Protein AF-A0A176RZJ1-F1 (afdb_monomer_lite)

Radius of gyration: 21.82 Å; chains: 1; bounding box: 47×54×46 Å

Secondary structure (DSSP, 8-state):
-EEGGGHHHH-TT-EEEEEEEEEEEEEEEETTEEEEEEEEEEEEEEEEEGGGTEEEEEEEEEEEE-STTEEEEEEEEEETTTEEEEEEEEEEESSSS-EEEEEEEEEESEEEEEETTEEEEEEEEEEEEEETTEEEEEEEEEEEEEEEE--GGG-S--------------S---------TT-EEEEEEEEEEEEEEEEEETTEEEEEEEEEEEEEETTEEEE-

Structure (mmCIF, N/CA/C/O backbone):
data_AF-A0A176RZJ1-F1
#
_entry.id   AF-A0A176RZJ1-F1
#
loop_
_atom_site.group_PDB
_atom_site.id
_atom_site.type_symbol
_atom_site.label_atom_id
_atom_site.label_alt_id
_atom_site.label_comp_id
_atom_site.label_asym_id
_atom_site.label_entity_id
_atom_site.label_seq_id
_atom_site.pdbx_PDB_ins_code
_atom_site.Cartn_x
_atom_site.Cartn_y
_atom_site.Cartn_z
_atom_site.occupancy
_atom_site.B_iso_or_equiv
_atom_site.auth_seq_id
_atom_site.auth_comp_id
_atom_site.auth_asym_id
_atom_site.auth_atom_id
_atom_site.pdbx_PDB_model_num
ATOM 1 N N . PHE A 1 1 ? 24.953 -4.859 1.710 1.00 52.59 1 PHE A N 1
ATOM 2 C CA . PHE A 1 1 ? 23.712 -4.493 2.418 1.00 52.59 1 PHE A CA 1
ATOM 3 C C . PHE A 1 1 ? 23.952 -3.138 3.046 1.00 52.59 1 PHE A C 1
ATOM 5 O O . PHE A 1 1 ? 24.970 -2.992 3.709 1.00 52.59 1 PHE A O 1
ATOM 12 N N . ALA A 1 2 ? 23.090 -2.166 2.770 1.00 66.25 2 ALA A N 1
ATOM 13 C CA . ALA A 1 2 ? 23.123 -0.854 3.405 1.00 66.25 2 ALA A CA 1
ATOM 14 C C . ALA A 1 2 ? 22.010 -0.778 4.460 1.00 66.25 2 ALA A C 1
ATOM 16 O O . ALA A 1 2 ? 20.961 -1.413 4.298 1.00 66.25 2 ALA A O 1
ATOM 17 N N . ASP A 1 3 ? 22.273 -0.043 5.535 1.00 69.19 3 ASP A N 1
ATOM 18 C CA . ASP A 1 3 ? 21.285 0.271 6.566 1.00 69.19 3 ASP A CA 1
ATOM 19 C C . ASP A 1 3 ? 20.316 1.338 6.034 1.00 69.19 3 ASP A C 1
ATOM 21 O O . ASP A 1 3 ? 20.732 2.299 5.380 1.00 69.19 3 ASP A O 1
ATOM 25 N N . LEU A 1 4 ? 19.020 1.153 6.280 1.00 66.56 4 LEU A N 1
ATOM 26 C CA . LEU A 1 4 ? 17.978 2.093 5.874 1.00 66.56 4 LEU A CA 1
ATOM 27 C C . LEU A 1 4 ? 17.917 3.358 6.738 1.00 66.56 4 LEU A C 1
ATOM 29 O O . LEU A 1 4 ? 17.213 4.286 6.352 1.00 66.56 4 LEU A O 1
ATOM 33 N N . GLY A 1 5 ? 18.681 3.446 7.833 1.00 59.88 5 GLY A N 1
ATOM 34 C CA . GLY A 1 5 ? 18.734 4.613 8.724 1.00 59.88 5 GLY A CA 1
ATOM 35 C C . GLY A 1 5 ? 19.093 5.959 8.068 1.00 59.88 5 GLY A C 1
ATOM 36 O O . GLY A 1 5 ? 18.925 6.996 8.700 1.00 59.88 5 GLY A O 1
ATOM 37 N N . ILE A 1 6 ? 19.553 5.973 6.809 1.00 65.62 6 ILE A N 1
ATOM 38 C CA . ILE A 1 6 ? 19.817 7.198 6.032 1.00 65.62 6 ILE A CA 1
ATOM 39 C C . ILE A 1 6 ? 18.585 7.730 5.276 1.00 65.62 6 ILE A C 1
ATOM 41 O O . ILE A 1 6 ? 18.588 8.875 4.846 1.00 65.62 6 ILE A O 1
ATOM 45 N N . LEU A 1 7 ? 17.519 6.943 5.094 1.00 59.44 7 LEU A N 1
ATOM 46 C CA . LEU A 1 7 ? 16.348 7.371 4.313 1.00 59.44 7 LEU A CA 1
ATOM 47 C C . LEU A 1 7 ? 15.647 8.655 4.808 1.00 59.44 7 LEU A C 1
ATOM 49 O O . LEU A 1 7 ? 15.217 9.418 3.940 1.00 59.44 7 LEU A O 1
ATOM 53 N N . PRO A 1 8 ? 15.570 8.959 6.121 1.00 58.53 8 PRO A N 1
ATOM 54 C CA . PRO A 1 8 ? 14.939 10.185 6.614 1.00 58.53 8 PRO A CA 1
ATOM 55 C C . PRO A 1 8 ? 15.588 11.471 6.085 1.00 58.53 8 PRO A C 1
ATOM 57 O O . PRO A 1 8 ? 14.931 12.503 5.991 1.00 58.53 8 PRO A O 1
ATOM 60 N N . THR A 1 9 ? 16.868 11.432 5.688 1.00 59.97 9 THR A N 1
ATOM 61 C CA . THR A 1 9 ? 17.549 12.604 5.109 1.00 59.97 9 THR A CA 1
ATOM 62 C C . THR A 1 9 ? 17.242 12.811 3.625 1.00 59.97 9 THR A C 1
ATOM 64 O O . THR A 1 9 ? 17.443 13.910 3.114 1.00 59.97 9 THR A O 1
ATOM 67 N N . LEU A 1 10 ? 16.747 11.781 2.927 1.00 59.47 10 LEU A N 1
ATOM 68 C CA . LEU A 1 10 ? 16.416 11.821 1.495 1.00 59.47 10 LEU A CA 1
ATOM 69 C C . LEU A 1 10 ? 14.910 11.948 1.241 1.00 59.47 10 LEU A C 1
ATOM 71 O O . LEU A 1 10 ? 14.503 12.513 0.228 1.00 59.47 10 LEU A O 1
ATOM 75 N N . VAL A 1 11 ? 14.087 11.429 2.154 1.00 59.53 11 VAL A N 1
ATOM 76 C CA . VAL A 1 11 ? 12.626 11.512 2.113 1.00 59.53 11 VAL A CA 1
ATOM 77 C C . VAL A 1 11 ? 12.157 12.000 3.487 1.00 59.53 11 VAL A C 1
ATOM 79 O O . VAL A 1 11 ? 11.979 11.178 4.384 1.00 59.53 11 VAL A O 1
ATOM 82 N N . PRO A 1 12 ? 11.942 13.319 3.669 1.00 58.66 12 PRO A N 1
ATOM 83 C CA . PRO A 1 12 ? 11.639 13.912 4.978 1.00 58.66 12 PRO A CA 1
ATOM 84 C C . PRO A 1 12 ? 10.360 13.379 5.640 1.00 58.66 12 PRO A C 1
ATOM 86 O O . PRO A 1 12 ? 10.161 13.566 6.830 1.00 58.66 12 PRO A O 1
ATOM 89 N N . GLN A 1 13 ? 9.490 12.730 4.862 1.00 58.00 13 GLN A N 1
ATOM 90 C CA . GLN A 1 13 ? 8.226 12.134 5.310 1.00 58.00 13 GLN A CA 1
ATOM 91 C C . GLN A 1 13 ? 8.412 10.788 6.042 1.00 58.00 13 GLN A C 1
ATOM 93 O O . GLN A 1 13 ? 7.435 10.211 6.511 1.00 58.00 13 GLN A O 1
ATOM 98 N N . LEU A 1 14 ? 9.637 10.245 6.092 1.00 58.53 14 LEU A N 1
ATOM 99 C CA . LEU A 1 14 ? 9.960 8.974 6.744 1.00 58.53 14 LEU A CA 1
ATOM 100 C C . LEU A 1 14 ? 10.749 9.223 8.031 1.00 58.53 14 LEU A C 1
ATOM 102 O O . LEU A 1 14 ? 11.834 9.799 7.980 1.00 58.53 14 LEU A O 1
ATOM 106 N N . GLU A 1 15 ? 10.274 8.701 9.162 1.00 63.88 15 GLU A N 1
ATOM 107 C CA . GLU A 1 15 ? 11.009 8.725 10.431 1.00 63.88 15 GLU A CA 1
ATOM 108 C C . GLU A 1 15 ? 11.296 7.306 10.954 1.00 63.88 15 GLU A C 1
ATOM 110 O O . GLU A 1 15 ? 10.662 6.324 10.561 1.00 63.88 15 GLU A O 1
ATOM 115 N N . LYS A 1 16 ? 12.314 7.194 11.822 1.00 67.19 16 LYS A N 1
ATOM 116 C CA . LYS A 1 16 ? 12.739 5.959 12.517 1.00 67.19 16 LYS A CA 1
ATOM 117 C C . LYS A 1 16 ? 12.825 4.709 11.629 1.00 67.19 16 LYS A C 1
ATOM 119 O O . LYS A 1 16 ? 12.414 3.613 12.006 1.00 67.19 16 LYS A O 1
ATOM 124 N N . THR A 1 17 ? 13.407 4.859 10.447 1.00 72.88 17 THR A N 1
ATOM 125 C CA . THR A 1 17 ? 13.592 3.756 9.502 1.00 72.88 17 THR A CA 1
ATOM 126 C C . THR A 1 17 ? 14.636 2.757 10.003 1.00 72.88 17 THR A C 1
ATOM 128 O O . THR A 1 17 ? 15.778 3.130 10.273 1.00 72.88 17 THR A O 1
ATOM 131 N N . GLN A 1 18 ? 14.272 1.480 10.062 1.00 75.75 18 GLN A N 1
ATOM 132 C CA . GLN A 1 18 ? 15.155 0.359 10.390 1.00 75.75 18 GLN A CA 1
ATOM 133 C C . GLN A 1 18 ? 15.086 -0.710 9.295 1.00 75.75 18 GLN A C 1
ATOM 135 O O . GLN A 1 18 ? 14.085 -0.828 8.588 1.00 75.75 18 GLN A O 1
ATOM 140 N N . GLY A 1 19 ? 16.133 -1.528 9.178 1.00 77.06 19 GLY A N 1
ATOM 141 C CA . GLY A 1 19 ? 16.172 -2.702 8.304 1.00 77.06 19 GLY A CA 1
ATOM 142 C C . GLY A 1 19 ? 17.271 -2.645 7.250 1.00 77.06 19 GLY A C 1
ATOM 143 O O . GLY A 1 19 ? 18.108 -1.745 7.233 1.00 77.06 19 GLY A O 1
ATOM 144 N N . TRP A 1 20 ? 17.273 -3.637 6.358 1.00 76.88 20 TRP A N 1
ATOM 145 C CA . TRP A 1 20 ? 18.358 -3.815 5.394 1.00 76.88 20 TRP A CA 1
ATOM 146 C C . TRP A 1 20 ? 17.861 -3.740 3.962 1.00 76.88 20 TRP A C 1
ATOM 148 O O . TRP A 1 20 ? 16.926 -4.449 3.572 1.00 76.88 20 TRP A O 1
ATOM 158 N N . VAL A 1 21 ? 18.575 -2.967 3.149 1.00 85.75 21 VAL A N 1
ATOM 159 C CA . VAL A 1 21 ? 18.430 -2.977 1.696 1.00 85.75 21 VAL A CA 1
ATOM 160 C C . VAL A 1 21 ? 19.674 -3.567 1.042 1.00 85.75 21 VAL A C 1
ATOM 162 O O . VAL A 1 21 ? 20.819 -3.315 1.428 1.00 85.75 21 VAL A O 1
ATOM 165 N N . ASN A 1 22 ? 19.452 -4.402 0.039 1.00 83.81 22 ASN A N 1
ATOM 166 C CA . ASN A 1 22 ? 20.476 -4.842 -0.889 1.00 83.81 22 ASN A CA 1
ATOM 167 C C . ASN A 1 22 ? 20.029 -4.482 -2.297 1.00 83.81 22 ASN A C 1
ATOM 169 O O . ASN A 1 22 ? 18.920 -4.832 -2.698 1.00 83.81 22 ASN A O 1
ATOM 173 N N . MET A 1 23 ? 20.889 -3.782 -3.018 1.00 85.06 23 MET A N 1
ATOM 174 C CA . MET A 1 23 ? 20.656 -3.351 -4.380 1.00 85.06 23 MET A CA 1
ATOM 175 C C . MET A 1 23 ? 21.862 -3.777 -5.202 1.00 85.06 23 MET A C 1
ATOM 177 O O . MET A 1 23 ? 22.969 -3.304 -4.971 1.00 85.06 23 MET A O 1
ATOM 181 N N . ASP A 1 24 ? 21.623 -4.675 -6.145 1.00 86.19 24 ASP A N 1
ATOM 182 C CA . ASP A 1 24 ? 22.570 -5.026 -7.192 1.00 86.19 24 ASP A CA 1
ATOM 183 C C . ASP A 1 24 ? 21.882 -4.708 -8.515 1.00 86.19 24 ASP A C 1
ATOM 185 O O . ASP A 1 24 ? 21.039 -5.474 -8.980 1.00 86.19 24 ASP A O 1
ATOM 189 N N . VAL A 1 25 ? 22.120 -3.504 -9.033 1.00 82.81 25 VAL A N 1
ATOM 190 C CA . VAL A 1 25 ? 21.450 -2.978 -10.224 1.00 82.81 25 VAL A CA 1
ATOM 191 C C . VAL A 1 25 ? 22.503 -2.479 -11.195 1.00 82.81 25 VAL A C 1
ATOM 193 O O . VAL A 1 25 ? 23.384 -1.699 -10.843 1.00 82.81 25 VAL A O 1
ATOM 196 N N . LYS A 1 26 ? 22.371 -2.915 -12.442 1.00 83.44 26 LYS A N 1
ATOM 197 C CA . LYS A 1 26 ? 23.166 -2.494 -13.579 1.00 83.44 26 LYS A CA 1
ATOM 198 C C . LYS A 1 26 ? 22.256 -1.818 -14.594 1.00 83.44 26 LYS A C 1
ATOM 200 O O . LYS A 1 26 ? 21.271 -2.402 -15.047 1.00 83.44 26 LYS A O 1
ATOM 205 N N . LEU A 1 27 ? 22.601 -0.585 -14.941 1.00 79.38 27 LEU A N 1
ATOM 206 C CA . LEU A 1 27 ? 21.962 0.156 -16.017 1.00 79.38 27 LEU A CA 1
ATOM 207 C C . LEU A 1 27 ? 22.837 0.037 -17.267 1.00 79.38 27 LEU A C 1
ATOM 209 O O . LEU A 1 27 ? 24.003 0.422 -17.246 1.00 79.38 27 LEU A O 1
ATOM 213 N N . ASP A 1 28 ? 22.276 -0.516 -18.333 1.00 81.56 28 ASP A N 1
ATOM 214 C CA . ASP A 1 28 ? 22.908 -0.657 -19.644 1.00 81.56 28 ASP A CA 1
ATOM 215 C C . ASP A 1 28 ? 22.023 -0.007 -20.726 1.00 81.56 28 ASP A C 1
ATOM 217 O O . ASP A 1 28 ? 20.933 0.483 -20.440 1.00 81.56 28 ASP A O 1
ATOM 221 N N . GLY A 1 29 ? 22.456 -0.024 -21.988 1.00 76.62 29 GLY A N 1
ATOM 222 C CA . GLY A 1 29 ? 21.670 0.491 -23.116 1.00 76.62 29 GLY A CA 1
ATOM 223 C C . GLY A 1 29 ? 21.952 1.960 -23.436 1.00 76.62 29 GLY A C 1
ATOM 224 O O . GLY A 1 29 ? 23.041 2.464 -23.171 1.00 76.62 29 GLY A O 1
ATOM 225 N N . THR A 1 30 ? 20.992 2.632 -24.069 1.00 80.38 30 THR A N 1
ATOM 226 C CA . THR A 1 30 ? 21.102 4.049 -24.461 1.00 80.38 30 THR A CA 1
ATOM 227 C C . THR A 1 30 ? 20.097 4.892 -23.683 1.00 80.38 30 THR A C 1
ATOM 229 O O . THR A 1 30 ? 19.147 4.360 -23.118 1.00 80.38 30 THR A O 1
ATOM 232 N N . LEU A 1 31 ? 20.248 6.221 -23.693 1.00 72.94 31 LEU A N 1
ATOM 233 C CA . LEU A 1 31 ? 19.255 7.120 -23.085 1.00 72.94 31 LEU A CA 1
ATOM 234 C C . LEU A 1 31 ? 17.853 6.969 -23.703 1.00 72.94 31 LEU A C 1
ATOM 236 O O . LEU A 1 31 ? 16.858 7.211 -23.028 1.00 72.94 31 LEU A O 1
ATOM 240 N N . ALA A 1 32 ? 17.772 6.547 -24.969 1.00 72.88 32 ALA A N 1
ATOM 241 C CA . ALA A 1 32 ? 16.506 6.290 -25.652 1.00 72.88 32 ALA A CA 1
ATOM 242 C C . ALA A 1 32 ? 15.880 4.934 -25.268 1.00 72.88 32 ALA A C 1
ATOM 244 O O . ALA A 1 32 ? 14.658 4.796 -25.285 1.00 72.88 32 ALA A O 1
ATOM 245 N N . ALA A 1 33 ? 16.704 3.945 -24.907 1.00 71.19 33 ALA A N 1
ATOM 246 C CA . ALA A 1 33 ? 16.282 2.590 -24.554 1.00 71.19 33 ALA A CA 1
ATOM 247 C C . ALA A 1 33 ? 17.146 2.042 -23.398 1.00 71.19 33 ALA A C 1
ATOM 249 O O . ALA A 1 33 ? 18.070 1.247 -23.631 1.00 71.19 33 ALA A O 1
ATOM 250 N N . PRO A 1 34 ? 16.900 2.502 -22.156 1.00 72.19 34 PRO A N 1
ATOM 251 C CA . PRO A 1 34 ? 17.650 2.048 -20.995 1.00 72.19 34 PRO A CA 1
ATOM 252 C C . PRO A 1 34 ? 17.274 0.606 -20.645 1.00 72.19 34 PRO A C 1
ATOM 254 O O . PRO A 1 34 ? 16.100 0.250 -20.578 1.00 72.19 34 PRO A O 1
ATOM 257 N N . LYS A 1 35 ? 18.280 -0.219 -20.365 1.00 79.38 35 LYS A N 1
ATOM 258 C CA . LYS A 1 35 ? 18.132 -1.605 -19.916 1.00 79.38 35 LYS A CA 1
ATOM 259 C C . LYS A 1 35 ? 18.494 -1.699 -18.447 1.00 79.38 35 LYS A C 1
ATOM 261 O O . LYS A 1 35 ? 19.667 -1.632 -18.082 1.00 79.38 35 LYS A O 1
ATOM 266 N N . VAL A 1 36 ? 17.484 -1.868 -17.603 1.00 79.81 36 VAL A N 1
ATOM 267 C CA . VAL A 1 36 ? 17.664 -2.047 -16.159 1.00 79.81 36 VAL A CA 1
ATOM 268 C C . VAL A 1 36 ? 17.756 -3.537 -15.861 1.00 79.81 36 VAL A C 1
ATOM 270 O O . VAL A 1 36 ? 16.788 -4.271 -16.041 1.00 79.81 36 VAL A O 1
ATOM 273 N N . ARG A 1 37 ? 18.912 -3.996 -15.381 1.00 85.50 37 ARG A N 1
ATOM 274 C CA . ARG A 1 37 ? 19.116 -5.377 -14.931 1.00 85.50 37 ARG A CA 1
ATOM 275 C C . ARG A 1 37 ? 19.473 -5.392 -13.464 1.00 85.50 37 ARG A C 1
ATOM 277 O O . ARG A 1 37 ? 20.240 -4.555 -13.011 1.00 85.50 37 ARG A O 1
ATOM 284 N N . GLY A 1 38 ? 18.955 -6.366 -12.729 1.00 87.75 38 GLY A N 1
ATOM 285 C CA . GLY A 1 38 ? 19.366 -6.564 -11.349 1.00 87.75 38 GLY A CA 1
ATOM 286 C C . GLY A 1 38 ? 18.232 -6.856 -10.390 1.00 87.75 38 GLY A C 1
ATOM 287 O O . GLY A 1 38 ? 17.146 -7.304 -10.771 1.00 87.75 38 GLY A O 1
ATOM 288 N N . LEU A 1 39 ? 18.537 -6.653 -9.116 1.00 91.06 39 LEU A N 1
ATOM 289 C CA . LEU A 1 39 ? 17.779 -7.145 -7.990 1.00 91.06 39 LEU A CA 1
ATOM 290 C C . LEU A 1 39 ? 17.910 -6.201 -6.799 1.00 91.06 39 LEU A C 1
ATOM 292 O O . LEU A 1 39 ? 18.984 -6.003 -6.235 1.00 91.06 39 LEU A O 1
ATOM 296 N N . ILE A 1 40 ? 16.767 -5.684 -6.378 1.00 91.94 40 ILE A N 1
ATOM 297 C CA . ILE A 1 40 ? 16.601 -4.909 -5.159 1.00 91.94 40 ILE A CA 1
ATOM 298 C C . ILE A 1 40 ? 15.857 -5.794 -4.170 1.00 91.94 40 ILE A C 1
ATOM 300 O O . ILE A 1 40 ? 14.811 -6.359 -4.497 1.00 91.94 40 ILE A O 1
ATOM 304 N N . ARG A 1 41 ? 16.380 -5.925 -2.954 1.00 94.75 41 ARG A N 1
ATOM 305 C CA . ARG A 1 41 ? 15.728 -6.617 -1.844 1.00 94.75 41 ARG A CA 1
ATOM 306 C C . ARG A 1 41 ? 15.745 -5.740 -0.607 1.00 94.75 41 ARG A C 1
ATOM 308 O O . ARG A 1 41 ? 16.814 -5.366 -0.137 1.00 94.75 41 ARG A O 1
ATOM 315 N N . VAL A 1 42 ? 14.569 -5.504 -0.050 1.00 93.44 42 VAL A N 1
ATOM 316 C CA . VAL A 1 42 ? 14.388 -4.946 1.289 1.00 93.44 42 VAL A CA 1
ATOM 317 C C . VAL A 1 42 ? 13.958 -6.082 2.201 1.00 93.44 42 VAL A C 1
ATOM 319 O O . VAL A 1 42 ? 13.056 -6.846 1.844 1.00 93.44 42 VAL A O 1
ATOM 322 N N . ARG A 1 43 ? 14.623 -6.230 3.345 1.00 92.62 43 ARG A N 1
ATOM 323 C CA . ARG A 1 43 ? 14.340 -7.291 4.313 1.00 92.62 43 ARG A CA 1
ATOM 324 C C . ARG A 1 43 ? 14.065 -6.709 5.683 1.00 92.62 43 ARG A C 1
ATOM 326 O O . ARG A 1 43 ? 14.894 -5.966 6.204 1.00 92.62 43 ARG A O 1
ATOM 333 N N . ASN A 1 44 ? 12.945 -7.148 6.253 1.00 91.31 44 ASN A N 1
ATOM 334 C CA . ASN A 1 44 ? 12.520 -6.844 7.614 1.00 91.31 44 ASN A CA 1
ATOM 335 C C . ASN A 1 44 ? 12.663 -5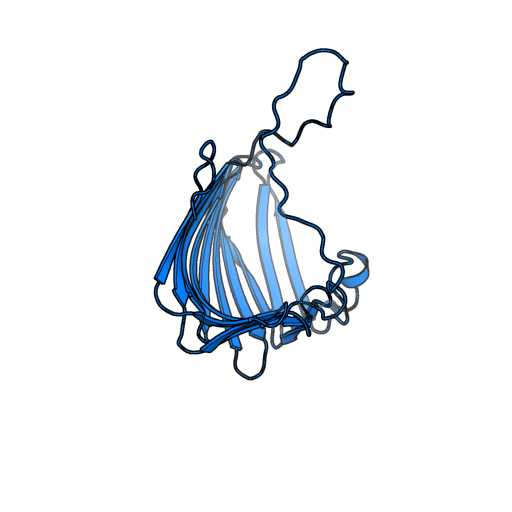.358 7.974 1.00 91.31 44 ASN A C 1
ATOM 337 O O . ASN A 1 44 ? 13.190 -5.024 9.032 1.00 91.31 44 ASN A O 1
ATOM 341 N N . ALA A 1 45 ? 12.249 -4.482 7.059 1.00 91.00 45 ALA A N 1
ATOM 342 C CA . ALA A 1 45 ? 12.275 -3.056 7.311 1.00 91.00 45 ALA A CA 1
ATOM 343 C C . ALA A 1 45 ? 11.094 -2.633 8.189 1.00 91.00 45 ALA A C 1
ATOM 345 O O . ALA A 1 45 ? 10.017 -3.238 8.144 1.00 91.00 45 ALA A O 1
ATOM 346 N N . ALA A 1 46 ? 11.318 -1.596 8.982 1.00 90.62 46 ALA A N 1
ATOM 347 C CA . ALA A 1 46 ? 10.300 -0.908 9.754 1.00 90.62 46 ALA A CA 1
ATOM 348 C C . ALA A 1 46 ? 10.453 0.597 9.531 1.00 90.62 46 ALA A C 1
ATOM 350 O O . ALA A 1 46 ? 11.572 1.080 9.360 1.00 90.62 46 ALA A O 1
ATOM 351 N N . LEU A 1 47 ? 9.342 1.320 9.470 1.00 89.25 47 LEU A N 1
ATOM 352 C CA . LEU A 1 47 ? 9.335 2.773 9.312 1.00 89.25 47 LEU A CA 1
ATOM 353 C C . LEU A 1 47 ? 8.083 3.353 9.962 1.00 89.25 47 LEU A C 1
ATOM 355 O O . LEU A 1 47 ? 7.035 2.704 9.977 1.00 89.25 47 LEU A O 1
ATOM 359 N N . GLU A 1 48 ? 8.196 4.574 10.461 1.00 87.38 48 GLU A N 1
ATOM 360 C CA . GLU A 1 48 ? 7.069 5.340 10.979 1.00 87.38 48 GLU A CA 1
ATOM 361 C C . GLU A 1 48 ? 6.641 6.390 9.944 1.00 87.38 48 GLU A C 1
ATOM 363 O O . GLU A 1 48 ? 7.477 6.979 9.251 1.00 87.38 48 GLU A O 1
ATOM 368 N N . LEU A 1 49 ? 5.329 6.606 9.839 1.00 88.38 49 LEU A N 1
ATOM 369 C CA . LEU A 1 49 ? 4.706 7.672 9.054 1.00 88.38 49 LEU A CA 1
ATOM 370 C C . LEU A 1 49 ? 3.933 8.577 10.027 1.00 88.38 49 LEU A C 1
ATOM 372 O O . LEU A 1 49 ? 2.736 8.346 10.241 1.00 88.38 49 LEU A O 1
ATOM 376 N N . PRO A 1 50 ? 4.597 9.573 10.646 1.00 86.06 50 PRO A N 1
ATOM 377 C CA . PRO A 1 50 ? 3.997 10.406 11.688 1.00 86.06 50 PRO A CA 1
ATOM 378 C C . PRO A 1 50 ? 2.725 11.124 11.232 1.00 86.06 50 PRO A C 1
ATOM 380 O O . PRO A 1 50 ? 1.752 11.157 11.979 1.00 86.06 50 PRO A O 1
ATOM 383 N N . ASP A 1 51 ? 2.696 11.591 9.978 1.00 86.38 51 ASP A N 1
ATOM 384 C CA . ASP A 1 51 ? 1.546 12.279 9.368 1.00 86.38 51 ASP A CA 1
ATOM 385 C C . ASP A 1 51 ? 0.260 11.436 9.349 1.00 86.38 51 ASP A C 1
ATOM 387 O O . ASP A 1 51 ? -0.833 11.979 9.235 1.00 86.38 51 ASP A O 1
ATOM 391 N N . PHE A 1 52 ? 0.383 10.111 9.460 1.00 90.12 52 PHE A N 1
ATOM 392 C CA . PHE A 1 52 ? -0.744 9.178 9.516 1.00 90.12 52 PHE A CA 1
ATOM 393 C C . PHE A 1 52 ? -0.812 8.416 10.848 1.00 90.12 52 PHE A C 1
ATOM 395 O O . PHE A 1 52 ? -1.668 7.546 11.010 1.00 90.12 52 PHE A O 1
ATOM 402 N N . GLY A 1 53 ? 0.102 8.693 11.785 1.00 91.25 53 GLY A N 1
ATOM 403 C CA . GLY A 1 53 ? 0.256 7.947 13.036 1.00 91.25 53 GLY A CA 1
ATOM 404 C C . GLY A 1 53 ? 0.584 6.461 12.844 1.00 91.25 53 GLY A C 1
ATOM 405 O O . GLY A 1 53 ? 0.296 5.649 13.718 1.00 91.25 53 GLY A O 1
ATOM 406 N N . LEU A 1 54 ? 1.149 6.076 11.695 1.00 93.62 54 LEU A N 1
ATOM 407 C CA . LEU A 1 54 ? 1.359 4.669 11.357 1.00 93.62 54 LEU A CA 1
ATOM 408 C C . LEU A 1 54 ? 2.758 4.186 11.709 1.00 93.62 54 LEU A C 1
ATOM 410 O O . LEU A 1 54 ? 3.758 4.854 11.451 1.00 93.62 54 LEU A O 1
ATOM 414 N N . GLU A 1 55 ? 2.819 2.934 12.146 1.00 93.88 55 GLU A N 1
ATOM 415 C CA . GLU A 1 55 ? 4.041 2.144 12.177 1.00 93.88 55 GLU A CA 1
ATOM 416 C C . GLU A 1 55 ? 3.906 0.999 11.164 1.00 93.88 55 GLU A C 1
ATOM 418 O O . GLU A 1 55 ? 2.990 0.170 11.244 1.00 93.88 55 GLU A O 1
ATOM 423 N N . LEU A 1 56 ? 4.811 0.950 10.187 1.00 94.75 56 LEU A N 1
ATOM 424 C CA . LEU A 1 56 ? 4.902 -0.156 9.242 1.00 94.75 56 LEU A CA 1
ATOM 425 C C . LEU A 1 56 ? 5.991 -1.121 9.699 1.00 94.75 56 LEU A C 1
ATOM 427 O O . LEU A 1 56 ? 7.133 -0.727 9.934 1.00 94.75 56 LEU A O 1
ATOM 431 N N . LYS A 1 57 ? 5.646 -2.405 9.778 1.00 95.44 57 LYS A N 1
ATOM 432 C CA . LYS A 1 57 ? 6.506 -3.475 10.295 1.00 95.44 57 LYS A CA 1
ATOM 433 C C . LYS A 1 57 ? 6.712 -4.566 9.262 1.00 95.44 57 LYS A C 1
ATOM 435 O O . LYS A 1 57 ? 5.899 -4.766 8.357 1.00 95.44 57 LYS A O 1
ATOM 440 N N . LYS A 1 58 ? 7.804 -5.316 9.439 1.00 94.88 58 LYS A N 1
ATOM 441 C CA . LYS A 1 58 ? 8.152 -6.499 8.634 1.00 94.88 58 LYS A CA 1
ATOM 442 C C . LYS A 1 58 ? 8.027 -6.242 7.128 1.00 94.88 58 LYS A C 1
ATOM 444 O O . LYS A 1 58 ? 7.607 -7.119 6.367 1.00 94.88 58 LYS A O 1
ATOM 449 N N . LEU A 1 59 ? 8.408 -5.044 6.690 1.00 95.88 59 LEU A N 1
ATOM 450 C CA . LEU A 1 59 ? 8.377 -4.669 5.290 1.00 95.88 59 LEU A CA 1
ATOM 451 C C . LEU A 1 59 ? 9.441 -5.481 4.554 1.00 95.88 59 LEU A C 1
ATOM 453 O O . LEU A 1 59 ? 10.643 -5.389 4.814 1.00 95.88 59 LEU A O 1
ATOM 457 N N . ASN A 1 60 ? 8.977 -6.307 3.626 1.00 96.44 60 ASN A N 1
ATOM 458 C CA . ASN A 1 60 ? 9.813 -7.098 2.743 1.00 96.44 60 ASN A CA 1
ATOM 459 C C . ASN A 1 60 ? 9.448 -6.757 1.305 1.00 96.44 60 ASN A C 1
ATOM 461 O O . ASN A 1 60 ? 8.312 -6.976 0.885 1.00 96.44 60 ASN A O 1
ATOM 465 N N . ALA A 1 61 ? 10.418 -6.258 0.546 1.00 96.81 61 ALA A N 1
ATOM 466 C CA . ALA A 1 61 ? 10.234 -5.906 -0.853 1.00 96.81 61 ALA A CA 1
ATOM 467 C C . ALA A 1 61 ? 11.268 -6.611 -1.726 1.00 96.81 61 ALA A C 1
ATOM 469 O O . ALA A 1 61 ? 12.411 -6.837 -1.329 1.00 96.81 61 ALA A O 1
ATOM 470 N N . THR A 1 62 ? 10.879 -6.980 -2.937 1.00 96.62 62 THR A N 1
ATOM 471 C CA . THR A 1 62 ? 11.790 -7.466 -3.967 1.00 96.62 62 THR A CA 1
ATOM 472 C C . THR A 1 62 ? 11.384 -6.875 -5.302 1.00 96.62 62 THR A C 1
ATOM 474 O O . THR A 1 62 ? 10.248 -7.050 -5.736 1.00 96.62 62 THR A O 1
ATOM 477 N N . VAL A 1 63 ? 12.325 -6.211 -5.964 1.00 94.69 63 VAL A N 1
ATOM 478 C CA . VAL A 1 63 ? 12.206 -5.781 -7.357 1.00 94.69 63 VAL A CA 1
ATOM 479 C C . VAL A 1 63 ? 13.292 -6.491 -8.132 1.00 94.69 63 VAL A C 1
ATOM 481 O O . VAL A 1 63 ? 14.443 -6.505 -7.703 1.00 94.69 63 VAL A O 1
ATOM 484 N N . ARG A 1 64 ? 12.942 -7.121 -9.246 1.00 94.00 64 ARG A N 1
ATOM 485 C CA . ARG A 1 64 ? 13.919 -7.829 -10.067 1.00 94.00 64 ARG A CA 1
ATOM 486 C C . ARG A 1 64 ? 13.585 -7.728 -11.536 1.00 94.00 64 ARG A C 1
ATOM 488 O O . ARG A 1 64 ? 12.409 -7.761 -11.895 1.00 94.00 64 ARG A O 1
ATOM 495 N N . ASP A 1 65 ? 14.624 -7.692 -12.350 1.00 91.12 65 ASP A N 1
ATOM 496 C CA . ASP A 1 65 ? 14.500 -7.974 -13.772 1.00 91.12 65 ASP A CA 1
ATOM 497 C C . ASP A 1 65 ? 13.902 -9.375 -13.995 1.00 91.12 65 ASP A C 1
ATOM 499 O O . ASP A 1 65 ? 14.134 -10.327 -13.229 1.00 91.12 65 ASP A O 1
ATOM 503 N N . PHE A 1 66 ? 13.063 -9.478 -15.020 1.00 88.31 66 PHE A N 1
ATOM 504 C CA . PHE A 1 66 ? 12.505 -10.741 -15.483 1.00 88.31 66 PHE A CA 1
ATOM 505 C C . PHE A 1 66 ? 12.567 -10.895 -17.011 1.00 88.31 66 PHE A C 1
ATOM 507 O O . PHE A 1 66 ? 11.874 -11.753 -17.558 1.00 88.31 66 PHE A O 1
ATOM 514 N N . GLY A 1 67 ? 13.430 -10.121 -17.680 1.00 84.69 67 GLY A N 1
ATOM 515 C CA . GLY A 1 67 ? 13.635 -10.150 -19.126 1.00 84.69 67 GLY A CA 1
ATOM 516 C C . GLY A 1 67 ? 12.629 -9.297 -19.899 1.00 84.69 67 GLY A C 1
ATOM 517 O O . GLY A 1 67 ? 11.644 -8.825 -19.337 1.00 84.69 67 GLY A O 1
ATOM 518 N N . ASP A 1 68 ? 12.889 -9.111 -21.198 1.00 84.25 68 ASP A N 1
ATOM 519 C CA . ASP A 1 68 ? 12.028 -8.339 -22.117 1.00 84.25 68 ASP A CA 1
ATOM 520 C C . ASP A 1 68 ? 11.706 -6.927 -21.589 1.00 84.25 68 ASP A C 1
ATOM 522 O O . ASP A 1 68 ? 10.544 -6.517 -21.505 1.00 84.25 68 ASP A O 1
ATOM 526 N N . ASP A 1 69 ? 12.754 -6.237 -21.120 1.00 86.56 69 ASP A N 1
ATOM 527 C CA . ASP A 1 69 ? 12.704 -4.895 -20.527 1.00 86.56 69 ASP A CA 1
ATOM 528 C C . ASP A 1 69 ? 11.606 -4.752 -19.454 1.00 86.56 69 ASP A C 1
ATOM 530 O O . ASP A 1 69 ? 10.936 -3.725 -19.320 1.00 86.56 69 ASP A O 1
ATOM 534 N N . SER A 1 70 ? 11.402 -5.828 -18.682 1.00 90.56 70 SER A N 1
ATOM 535 C CA . SER A 1 70 ? 10.346 -5.928 -17.683 1.00 90.56 70 SER A CA 1
ATOM 536 C C . SER A 1 70 ? 10.887 -6.196 -16.280 1.00 90.56 70 SER A C 1
ATOM 538 O O . SER A 1 70 ? 11.719 -7.074 -16.049 1.00 90.56 70 SER A O 1
ATOM 540 N N . LEU A 1 71 ? 10.332 -5.486 -15.300 1.00 92.94 71 LEU A N 1
ATOM 541 C CA . LEU A 1 71 ? 10.608 -5.680 -13.880 1.00 92.94 71 LEU A CA 1
ATOM 542 C C . LEU A 1 71 ? 9.409 -6.327 -13.191 1.00 92.94 71 LEU A C 1
ATOM 544 O O . LEU A 1 71 ? 8.253 -6.016 -13.478 1.00 92.94 71 LEU A O 1
ATOM 548 N N . LYS A 1 72 ? 9.673 -7.196 -12.217 1.00 95.81 72 LYS A N 1
ATOM 549 C CA . LYS A 1 72 ? 8.665 -7.731 -11.299 1.00 95.81 72 LYS A CA 1
ATOM 550 C C . LYS A 1 72 ? 8.904 -7.181 -9.901 1.00 95.81 72 LYS A C 1
ATOM 552 O O . LYS A 1 72 ? 10.018 -7.264 -9.390 1.00 95.81 72 LYS A O 1
ATOM 557 N N . MET A 1 73 ? 7.841 -6.691 -9.273 1.00 96.44 73 MET A N 1
ATOM 558 C CA . MET A 1 73 ? 7.843 -6.165 -7.911 1.00 96.44 73 MET A CA 1
ATOM 559 C C . MET A 1 73 ? 6.961 -7.023 -7.008 1.00 96.44 73 MET A C 1
ATOM 561 O O . MET A 1 73 ? 5.872 -7.444 -7.401 1.00 96.44 73 MET A O 1
ATOM 565 N N . GLN A 1 74 ? 7.423 -7.280 -5.791 1.00 98.19 74 GLN A N 1
ATOM 566 C CA . GLN A 1 74 ? 6.642 -7.901 -4.728 1.00 98.19 74 GLN A CA 1
ATOM 567 C C . GLN A 1 74 ? 6.936 -7.178 -3.422 1.00 98.19 74 GLN A C 1
ATOM 569 O O . GLN A 1 74 ? 8.102 -6.997 -3.083 1.00 98.19 74 GLN A O 1
ATOM 574 N N . VAL A 1 75 ? 5.898 -6.788 -2.693 1.00 98.00 75 VAL A N 1
ATOM 575 C CA . VAL A 1 75 ? 6.006 -6.136 -1.388 1.00 98.00 75 VAL A CA 1
ATOM 576 C C . VAL A 1 75 ? 5.026 -6.799 -0.435 1.00 98.00 75 VAL A C 1
ATOM 578 O O . VAL A 1 75 ? 3.900 -7.111 -0.821 1.00 98.00 75 VAL A O 1
ATOM 581 N N . ASN A 1 76 ? 5.458 -7.021 0.799 1.00 98.06 76 ASN A N 1
ATOM 582 C CA . ASN A 1 76 ? 4.601 -7.392 1.915 1.00 98.06 76 ASN A CA 1
ATOM 583 C C . ASN A 1 76 ? 4.948 -6.474 3.082 1.00 98.06 76 ASN A C 1
ATOM 585 O O . ASN A 1 76 ? 6.129 -6.229 3.328 1.00 98.06 76 ASN A O 1
ATOM 589 N N . VAL A 1 77 ? 3.935 -5.980 3.778 1.00 97.88 77 VAL A N 1
ATOM 590 C CA . VAL A 1 77 ? 4.098 -5.082 4.920 1.00 97.88 77 VAL A CA 1
ATOM 591 C C . VAL A 1 77 ? 2.972 -5.317 5.917 1.00 97.88 77 VAL A C 1
ATOM 593 O O . VAL A 1 77 ? 1.862 -5.696 5.532 1.00 97.88 77 VAL A O 1
ATOM 596 N N . GLU A 1 78 ? 3.275 -5.128 7.195 1.00 97.88 78 GLU A N 1
ATOM 597 C CA . GLU A 1 78 ? 2.322 -5.211 8.296 1.00 97.88 78 GLU A CA 1
ATOM 598 C C . GLU A 1 78 ? 2.089 -3.819 8.893 1.00 97.88 78 GLU A C 1
ATOM 600 O O . GLU A 1 78 ? 3.006 -2.999 8.924 1.00 97.88 78 GLU A O 1
ATOM 605 N N . SER A 1 79 ? 0.868 -3.552 9.353 1.00 97.00 79 SER A N 1
ATOM 606 C CA . SER A 1 79 ? 0.520 -2.338 10.104 1.00 97.00 79 SER A CA 1
ATOM 607 C C . SER A 1 79 ? -0.623 -2.629 11.078 1.00 97.00 79 SER A C 1
ATOM 609 O O . SER A 1 79 ? -1.405 -3.559 10.851 1.00 97.00 79 SER A O 1
ATOM 611 N N . GLY A 1 80 ? -0.701 -1.879 12.177 1.00 93.88 80 GLY A N 1
ATOM 612 C CA . GLY A 1 80 ? -1.567 -2.198 13.312 1.00 93.88 80 GLY A CA 1
ATOM 613 C C . GLY A 1 80 ? -1.228 -3.552 13.957 1.00 93.88 80 GLY A C 1
ATOM 614 O O . GLY A 1 80 ? -0.135 -4.098 13.788 1.00 93.88 80 GLY A O 1
ATOM 615 N N . GLU A 1 81 ? -2.175 -4.130 14.698 1.00 91.19 81 GLU A N 1
ATOM 616 C CA . GLU A 1 81 ? -1.942 -5.388 15.429 1.00 91.19 81 GLU A CA 1
ATOM 617 C C . GLU A 1 81 ? -1.850 -6.630 14.526 1.00 91.19 81 GLU A C 1
ATOM 619 O O . GLU A 1 81 ? -1.086 -7.557 14.801 1.00 91.19 81 GLU A O 1
ATOM 624 N N . LYS A 1 82 ? -2.681 -6.694 13.478 1.00 91.44 82 LYS A N 1
ATOM 625 C CA . LYS A 1 82 ? -2.851 -7.887 12.619 1.00 91.44 82 LYS A CA 1
ATOM 626 C C . LYS A 1 82 ? -2.942 -7.552 11.130 1.00 91.44 82 LYS A C 1
ATOM 628 O O . LYS A 1 82 ? -3.234 -8.439 10.323 1.00 91.44 82 LYS A O 1
ATOM 633 N N . GLY A 1 83 ? -2.753 -6.287 10.771 1.00 97.25 83 GLY A N 1
ATOM 634 C CA . GLY A 1 83 ? -2.946 -5.815 9.415 1.00 97.25 83 GLY A CA 1
ATOM 635 C C . GLY A 1 83 ? -1.830 -6.268 8.494 1.00 97.25 83 GLY A C 1
ATOM 636 O O . GLY A 1 83 ? -0.655 -6.219 8.846 1.00 97.25 83 GLY A O 1
ATOM 637 N N . GLN A 1 84 ? -2.199 -6.712 7.296 1.00 97.94 84 GLN A N 1
ATOM 638 C CA . GLN A 1 84 ? -1.248 -7.136 6.272 1.00 97.94 84 GLN A CA 1
ATOM 639 C C . GLN A 1 84 ? -1.634 -6.550 4.921 1.00 97.94 84 GLN A C 1
ATOM 641 O O . GLN A 1 84 ? -2.803 -6.588 4.532 1.00 97.94 84 GLN A O 1
ATOM 646 N N . LEU A 1 85 ? -0.636 -6.088 4.175 1.00 98.25 85 LEU A N 1
ATOM 647 C CA . LEU A 1 85 ? -0.783 -5.616 2.806 1.00 98.25 85 LEU A CA 1
ATOM 648 C C . LEU A 1 85 ? 0.251 -6.299 1.917 1.00 98.25 85 LEU A C 1
ATOM 650 O O . LEU A 1 85 ? 1.426 -6.429 2.268 1.00 98.25 85 LEU A O 1
ATOM 654 N N . LYS A 1 86 ? -0.197 -6.736 0.744 1.00 98.38 86 LYS A N 1
ATOM 655 C CA . LYS A 1 86 ? 0.628 -7.337 -0.297 1.00 98.38 86 LYS A CA 1
ATOM 656 C C . LYS A 1 86 ? 0.446 -6.567 -1.589 1.00 98.38 86 LYS A C 1
ATOM 658 O O . LYS A 1 86 ? -0.676 -6.339 -2.033 1.00 98.38 86 LYS A O 1
ATOM 663 N N . LEU A 1 87 ? 1.555 -6.248 -2.234 1.00 98.31 87 LEU A N 1
ATOM 664 C CA . LEU A 1 87 ? 1.581 -5.627 -3.549 1.00 98.31 87 LEU A CA 1
ATOM 665 C C . LEU A 1 87 ? 2.383 -6.521 -4.488 1.00 98.31 87 LEU A C 1
ATOM 667 O O . LEU A 1 87 ? 3.503 -6.923 -4.184 1.00 98.31 87 LEU A O 1
ATOM 671 N N . ASN A 1 88 ? 1.803 -6.855 -5.636 1.00 98.31 88 ASN A N 1
ATOM 672 C CA . ASN A 1 88 ? 2.495 -7.547 -6.717 1.00 98.31 88 ASN A CA 1
ATOM 673 C C . ASN A 1 88 ? 2.402 -6.699 -7.977 1.00 98.31 88 ASN A C 1
ATOM 675 O O . ASN A 1 88 ? 1.302 -6.359 -8.400 1.00 98.31 88 ASN A O 1
ATOM 679 N N . GLY A 1 89 ? 3.542 -6.397 -8.581 1.00 97.12 89 GLY A N 1
ATOM 680 C CA . GLY A 1 89 ? 3.634 -5.514 -9.729 1.00 97.12 89 GLY A CA 1
ATOM 681 C C . GLY A 1 89 ? 4.434 -6.107 -10.876 1.00 97.12 89 GLY A C 1
ATOM 682 O O . GLY A 1 89 ? 5.328 -6.937 -10.672 1.00 97.12 89 GLY A O 1
ATOM 683 N N . LYS A 1 90 ? 4.125 -5.652 -12.085 1.00 95.94 90 LYS A N 1
ATOM 684 C CA . LYS A 1 90 ? 4.985 -5.778 -13.259 1.00 95.94 90 LYS A CA 1
ATOM 685 C C . LYS A 1 90 ? 5.136 -4.404 -13.894 1.00 95.94 90 LYS A C 1
ATOM 687 O O . LYS A 1 90 ? 4.143 -3.705 -14.048 1.00 95.94 90 LYS A O 1
ATOM 692 N N . ALA A 1 91 ? 6.354 -4.047 -14.261 1.00 93.00 91 ALA A N 1
ATOM 693 C CA . ALA A 1 91 ? 6.642 -2.883 -15.081 1.00 93.00 91 ALA A CA 1
ATOM 694 C C . ALA A 1 91 ? 7.238 -3.364 -16.402 1.00 93.00 91 ALA A C 1
ATOM 696 O O . ALA A 1 91 ? 8.024 -4.309 -16.381 1.00 93.00 91 ALA A O 1
ATOM 697 N N . LYS A 1 92 ? 6.880 -2.737 -17.517 1.00 91.56 92 LYS A N 1
ATOM 698 C CA . LYS A 1 92 ? 7.492 -2.953 -18.829 1.00 91.56 92 LYS A CA 1
ATOM 699 C C . LYS A 1 92 ? 7.911 -1.606 -19.397 1.00 91.56 92 LYS A C 1
ATOM 701 O O . LYS A 1 92 ? 7.109 -0.673 -19.406 1.00 91.56 92 LYS A O 1
ATOM 706 N N . PHE A 1 93 ? 9.149 -1.521 -19.855 1.00 87.00 93 PHE A N 1
ATOM 707 C CA . PHE A 1 93 ? 9.735 -0.313 -20.416 1.00 87.00 93 PHE A CA 1
ATOM 708 C C . PHE A 1 93 ? 9.975 -0.546 -21.905 1.00 87.00 93 PHE A C 1
ATOM 710 O O . PHE A 1 93 ? 10.783 -1.388 -22.275 1.00 87.00 93 PHE A O 1
ATOM 717 N N . LEU A 1 94 ? 9.245 0.165 -22.762 1.00 81.81 94 LEU A N 1
ATOM 718 C CA . LEU A 1 94 ? 9.475 0.145 -24.210 1.00 81.81 94 LEU A CA 1
ATOM 719 C C . LEU A 1 94 ? 10.480 1.237 -24.604 1.00 81.81 94 LEU A C 1
ATOM 721 O O . LEU A 1 94 ? 11.307 1.044 -25.491 1.00 81.81 94 LEU A O 1
ATOM 725 N N . SER A 1 95 ? 10.433 2.375 -23.909 1.00 80.81 95 SER A N 1
ATOM 726 C CA . SER A 1 95 ? 11.419 3.455 -23.971 1.00 80.81 95 SER A CA 1
ATOM 727 C C . SER A 1 95 ? 11.409 4.255 -22.663 1.00 80.81 95 SER A C 1
ATOM 729 O O . SER A 1 95 ? 10.619 3.981 -21.760 1.00 80.81 95 SER A O 1
ATOM 731 N N . ALA A 1 96 ? 12.254 5.284 -22.553 1.00 72.81 96 ALA A N 1
ATOM 732 C CA . ALA A 1 96 ? 12.230 6.192 -21.400 1.00 72.81 96 ALA A CA 1
ATOM 733 C C . ALA A 1 96 ? 10.881 6.926 -21.230 1.00 72.81 96 ALA A C 1
ATOM 735 O O . ALA A 1 96 ? 10.507 7.287 -20.115 1.00 72.81 96 ALA A O 1
ATOM 736 N N . THR A 1 97 ? 10.144 7.139 -22.324 1.00 82.94 97 THR A N 1
ATOM 737 C CA . THR A 1 97 ? 8.869 7.874 -22.345 1.00 82.94 97 THR A CA 1
ATOM 738 C C . THR A 1 97 ? 7.655 6.984 -22.570 1.00 82.94 97 THR A C 1
ATOM 740 O O . THR A 1 97 ? 6.544 7.495 -22.566 1.00 82.94 97 THR A O 1
ATOM 743 N N . ASP A 1 98 ? 7.852 5.684 -22.785 1.00 87.50 98 ASP A N 1
ATOM 744 C CA . ASP A 1 98 ? 6.789 4.710 -23.024 1.00 87.50 98 ASP A CA 1
ATOM 745 C C . ASP A 1 98 ? 7.006 3.508 -22.110 1.00 87.50 98 ASP A C 1
ATOM 747 O O . ASP A 1 98 ? 7.895 2.673 -22.315 1.00 87.50 98 ASP A O 1
ATOM 751 N N . TRP A 1 99 ? 6.221 3.474 -21.043 1.00 89.94 99 TRP A N 1
ATOM 752 C CA . TRP A 1 99 ? 6.315 2.479 -19.994 1.00 89.94 99 TRP A CA 1
ATOM 753 C C . TRP A 1 99 ? 4.923 2.141 -19.480 1.00 89.94 99 TRP A C 1
ATOM 755 O O . TRP A 1 99 ? 4.001 2.952 -19.529 1.00 89.94 99 TRP A O 1
ATOM 765 N N . LYS A 1 100 ? 4.773 0.930 -18.953 1.00 93.56 100 LYS A N 1
ATOM 766 C CA . LYS A 1 100 ? 3.532 0.482 -18.330 1.00 93.56 100 LYS A CA 1
ATOM 767 C C . LYS A 1 100 ? 3.819 -0.213 -17.015 1.00 93.56 100 LYS A C 1
ATOM 769 O O . LYS A 1 100 ? 4.698 -1.070 -16.951 1.00 93.56 100 LYS A O 1
ATOM 774 N N . VAL A 1 101 ? 3.047 0.113 -15.986 1.00 95.44 101 VAL A N 1
ATOM 775 C CA . VAL A 1 101 ? 3.097 -0.546 -14.680 1.00 95.44 101 VAL A CA 1
ATOM 776 C C . VAL A 1 101 ? 1.716 -1.081 -14.333 1.00 95.44 101 VAL A C 1
ATOM 778 O O . VAL A 1 101 ? 0.754 -0.327 -14.290 1.00 95.44 101 VAL A O 1
ATOM 781 N N . ASP A 1 102 ? 1.628 -2.375 -14.042 1.00 97.75 102 ASP A N 1
ATOM 782 C CA . ASP A 1 102 ? 0.416 -3.022 -13.545 1.00 97.75 102 ASP A CA 1
ATOM 783 C C . ASP A 1 102 ? 0.667 -3.560 -12.134 1.00 97.75 102 ASP A C 1
ATOM 785 O O . ASP A 1 102 ? 1.532 -4.419 -11.930 1.00 97.75 102 ASP A O 1
ATOM 789 N N . LEU A 1 103 ? -0.111 -3.088 -11.161 1.00 98.00 103 LEU A N 1
ATOM 790 C CA . LEU A 1 103 ? -0.040 -3.474 -9.755 1.00 98.00 103 LEU A CA 1
ATOM 791 C C . LEU A 1 103 ? -1.332 -4.165 -9.314 1.00 98.00 103 LEU A C 1
ATOM 793 O O . L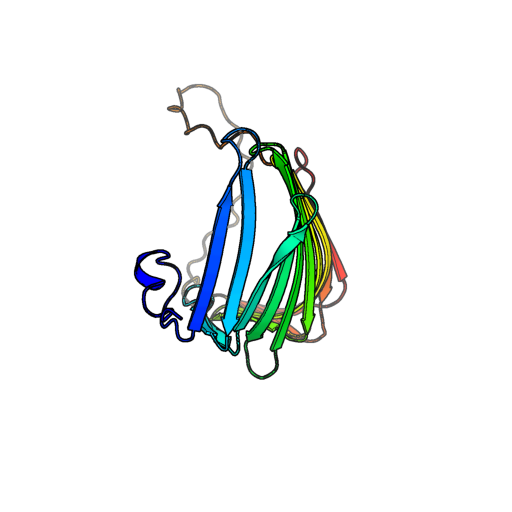EU A 1 103 ? -2.436 -3.800 -9.712 1.00 98.00 103 LEU A O 1
ATOM 797 N N . LYS A 1 104 ? -1.188 -5.154 -8.436 1.00 98.62 104 LYS A N 1
ATOM 798 C CA . LYS A 1 104 ? -2.269 -5.764 -7.662 1.00 98.62 104 LYS A CA 1
ATOM 799 C C . LYS A 1 104 ? -1.982 -5.553 -6.188 1.00 98.62 104 LYS A C 1
ATOM 801 O O . LYS A 1 104 ? -0.944 -6.013 -5.708 1.00 98.62 104 LYS A O 1
ATOM 806 N N . ILE A 1 105 ? -2.900 -4.898 -5.494 1.00 98.44 105 ILE A N 1
ATOM 807 C CA . ILE A 1 105 ? -2.799 -4.585 -4.071 1.00 98.44 105 ILE A CA 1
ATOM 808 C C . ILE A 1 105 ? -3.897 -5.366 -3.357 1.00 98.44 105 ILE A C 1
ATOM 810 O O . ILE A 1 105 ? -5.073 -5.199 -3.662 1.00 98.44 105 ILE A O 1
ATOM 814 N N . ALA A 1 106 ? -3.512 -6.233 -2.428 1.00 98.69 106 ALA A N 1
ATOM 815 C CA . ALA A 1 106 ? -4.434 -7.027 -1.632 1.00 98.69 106 ALA A CA 1
ATOM 816 C C . ALA A 1 106 ? -4.044 -6.938 -0.160 1.00 98.69 106 ALA A C 1
ATOM 818 O O . ALA A 1 106 ? -2.872 -7.110 0.174 1.00 98.69 106 ALA A O 1
ATOM 819 N N . GLY A 1 107 ? -5.004 -6.703 0.723 1.00 98.19 107 GLY A N 1
ATOM 820 C CA . GLY A 1 107 ? -4.731 -6.600 2.151 1.00 98.19 107 GLY A CA 1
ATOM 821 C C . GLY A 1 107 ? -5.901 -7.035 3.012 1.00 98.19 107 GLY A C 1
ATOM 822 O O . GLY A 1 107 ? -7.017 -7.224 2.529 1.00 98.19 107 GLY A O 1
ATOM 823 N N . LYS A 1 108 ? -5.621 -7.207 4.300 1.00 98.38 108 LYS A N 1
ATOM 824 C CA . LYS A 1 108 ? -6.612 -7.555 5.313 1.00 98.38 108 LYS A CA 1
ATOM 825 C C . LYS A 1 108 ? -6.333 -6.767 6.581 1.00 98.38 108 LYS A C 1
ATOM 827 O O . LYS A 1 108 ? -5.222 -6.855 7.100 1.00 98.38 108 LYS A O 1
ATOM 832 N N . ASN A 1 109 ? -7.352 -6.062 7.068 1.00 97.50 109 ASN A N 1
ATOM 833 C CA . ASN A 1 109 ? -7.336 -5.269 8.302 1.00 97.50 109 ASN A CA 1
ATOM 834 C C . ASN A 1 109 ? -6.080 -4.393 8.438 1.00 97.50 109 ASN A C 1
ATOM 836 O O . ASN A 1 109 ? -5.510 -4.289 9.518 1.00 97.50 109 ASN A O 1
ATOM 840 N N . PHE A 1 110 ? -5.603 -3.841 7.325 1.00 98.19 110 PHE A N 1
ATOM 841 C CA . PHE A 1 110 ? -4.409 -3.016 7.280 1.00 98.19 110 PHE A CA 1
ATOM 842 C C . PHE A 1 110 ? -4.738 -1.622 7.808 1.00 98.19 110 PHE A C 1
ATOM 844 O O . PHE A 1 110 ? -5.646 -0.976 7.287 1.00 98.19 110 PHE A O 1
ATOM 851 N N . GLU A 1 111 ? -4.029 -1.187 8.844 1.00 97.69 111 GLU A N 1
ATOM 852 C CA . GLU A 1 111 ? -4.189 0.147 9.420 1.00 97.69 111 GLU A CA 1
ATOM 853 C C . GLU A 1 111 ? -3.603 1.199 8.470 1.00 97.69 111 GLU A C 1
ATOM 855 O O . GLU A 1 111 ? -2.472 1.065 8.005 1.00 97.69 111 GLU A O 1
ATOM 860 N N . VAL A 1 112 ? -4.406 2.207 8.115 1.00 95.88 112 VAL A N 1
ATOM 861 C CA . VAL A 1 112 ? -4.021 3.266 7.152 1.00 95.88 112 VAL A CA 1
ATOM 862 C C . VAL A 1 112 ? -4.032 4.664 7.739 1.00 95.88 112 VAL A C 1
ATOM 864 O O . VAL A 1 112 ? -3.511 5.586 7.119 1.00 95.88 112 VAL A O 1
ATOM 867 N N . VAL A 1 113 ? -4.613 4.821 8.922 1.00 96.12 113 VAL A N 1
ATOM 868 C CA . VAL A 1 113 ? -4.476 6.015 9.745 1.00 96.12 113 VAL A CA 1
ATOM 869 C C . VAL A 1 113 ? -4.717 5.618 11.197 1.00 96.12 113 VAL A C 1
ATOM 871 O O . VAL A 1 113 ? -5.595 4.796 11.476 1.00 96.12 113 VAL A O 1
ATOM 874 N N . ASN A 1 114 ? -3.924 6.176 12.102 1.00 95.94 114 ASN A N 1
ATOM 875 C CA . ASN A 1 114 ? -4.045 5.992 13.541 1.00 95.94 114 ASN A CA 1
ATOM 876 C C . ASN A 1 114 ? -3.719 7.304 14.260 1.00 95.94 114 ASN A C 1
ATOM 878 O O . ASN A 1 114 ? -2.662 7.489 14.859 1.00 95.94 114 ASN A O 1
ATOM 882 N N . MET A 1 115 ? -4.646 8.245 14.139 1.00 94.81 115 MET A N 1
ATOM 883 C CA . MET A 1 115 ? -4.581 9.576 14.722 1.00 94.81 115 MET A CA 1
ATOM 884 C C . MET A 1 115 ? -5.745 9.777 15.703 1.00 94.81 115 MET A C 1
ATOM 886 O O . MET A 1 115 ? -6.789 9.131 15.564 1.00 94.81 115 MET A O 1
ATOM 890 N N . PRO A 1 116 ? -5.620 10.684 16.688 1.00 90.94 116 PRO A N 1
ATOM 891 C CA . PRO A 1 116 ? -6.708 10.993 17.619 1.00 90.94 116 PRO A CA 1
ATOM 892 C C . PRO A 1 116 ? -8.045 11.339 16.938 1.00 90.94 116 PRO A C 1
ATOM 894 O O . PRO A 1 116 ? -9.110 10.961 17.434 1.00 90.94 116 PRO A O 1
ATOM 897 N N . GLU A 1 117 ? -7.983 12.034 15.804 1.00 90.88 117 GLU A N 1
ATOM 898 C CA . GLU A 1 117 ? -9.107 12.467 14.972 1.00 90.88 117 GLU A CA 1
ATOM 899 C C . GLU A 1 117 ? -9.575 11.418 13.951 1.00 90.88 117 GLU A C 1
ATOM 901 O O . GLU A 1 117 ? -10.688 11.513 13.435 1.00 90.88 117 GLU A O 1
ATOM 906 N N . ALA A 1 118 ? -8.753 10.419 13.630 1.00 93.81 118 ALA A N 1
ATOM 907 C CA . ALA A 1 118 ? -9.065 9.453 12.585 1.00 93.81 118 ALA A CA 1
ATOM 908 C C . ALA A 1 118 ? -8.328 8.132 12.798 1.00 93.81 118 ALA A C 1
ATOM 910 O O . ALA A 1 118 ? -7.102 8.079 12.817 1.00 93.81 118 ALA A O 1
ATOM 911 N N . TRP A 1 119 ? -9.078 7.039 12.855 1.00 96.56 119 TRP A N 1
ATOM 912 C CA . TRP A 1 119 ? -8.538 5.685 12.862 1.00 96.56 119 TRP A CA 1
ATOM 913 C C . TRP A 1 119 ? -9.273 4.828 11.837 1.00 96.56 119 TRP A C 1
ATOM 915 O O . TRP A 1 119 ? -10.503 4.877 11.767 1.00 96.56 119 TRP A O 1
ATOM 925 N N . ALA A 1 120 ? -8.552 4.058 11.020 1.00 96.62 120 ALA A N 1
ATOM 926 C CA . ALA A 1 120 ? -9.187 3.212 10.012 1.00 96.62 120 ALA A CA 1
ATOM 927 C C . ALA A 1 120 ? -8.382 1.958 9.664 1.00 96.62 120 ALA A C 1
ATOM 929 O O . ALA A 1 120 ? -7.168 2.002 9.439 1.00 96.62 120 ALA A O 1
ATOM 930 N N . LEU A 1 121 ? -9.117 0.858 9.495 1.00 97.69 121 LEU A N 1
ATOM 931 C CA . LEU A 1 121 ? -8.630 -0.395 8.931 1.00 97.69 121 LEU A CA 1
ATOM 932 C C . LEU A 1 121 ? -9.206 -0.599 7.529 1.00 97.69 121 LEU A C 1
ATOM 934 O O . LEU A 1 121 ? -10.395 -0.377 7.300 1.00 97.69 121 LEU A O 1
ATOM 938 N N . ILE A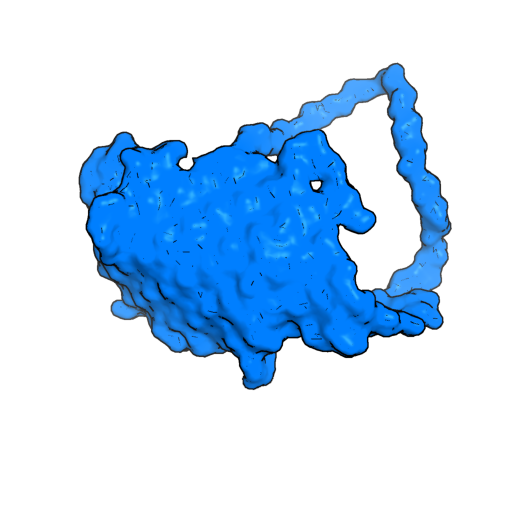 1 122 ? -8.390 -1.105 6.603 1.00 97.44 122 ILE A N 1
ATOM 939 C CA . ILE A 1 122 ? -8.822 -1.455 5.246 1.00 97.44 122 ILE A CA 1
ATOM 940 C C . ILE A 1 122 ? -8.497 -2.902 4.879 1.00 97.44 122 ILE A C 1
ATOM 942 O O . ILE A 1 122 ? -7.482 -3.475 5.275 1.00 97.44 122 ILE A O 1
ATOM 946 N N . SER A 1 123 ? -9.341 -3.489 4.040 1.00 98.44 123 SER A N 1
ATOM 947 C CA . SER A 1 123 ? -9.075 -4.747 3.340 1.00 98.44 123 SER A CA 1
ATOM 948 C C . SER A 1 123 ? -9.248 -4.524 1.834 1.00 98.44 123 SER A C 1
ATOM 950 O O . SER A 1 123 ? -10.350 -4.712 1.310 1.00 98.44 123 SER A O 1
ATOM 952 N N . PRO A 1 124 ? -8.208 -4.022 1.140 1.00 98.19 124 PRO A N 1
ATOM 953 C CA . PRO A 1 124 ? -8.283 -3.703 -0.278 1.00 98.19 124 PRO A CA 1
ATOM 954 C C . PRO A 1 124 ? -8.104 -4.946 -1.150 1.00 98.19 124 PRO A C 1
ATOM 956 O O . PRO A 1 124 ? -7.366 -5.870 -0.805 1.00 98.19 124 PRO A O 1
ATOM 959 N N . ASN A 1 125 ? -8.712 -4.911 -2.330 1.00 98.44 125 ASN A N 1
ATOM 960 C CA . ASN A 1 125 ? -8.418 -5.764 -3.474 1.00 98.44 125 ASN A CA 1
ATOM 961 C C . ASN A 1 125 ? -8.476 -4.889 -4.734 1.00 98.44 125 ASN A C 1
ATOM 963 O O . ASN A 1 125 ? -9.522 -4.731 -5.368 1.00 98.44 125 ASN A O 1
ATOM 967 N N . LEU A 1 126 ? -7.344 -4.262 -5.047 1.00 98.06 126 LEU A N 1
ATOM 968 C CA . LEU A 1 126 ? -7.219 -3.230 -6.069 1.00 98.06 126 LEU A CA 1
ATOM 969 C C . LEU A 1 126 ? -6.289 -3.670 -7.197 1.00 98.06 126 LEU A C 1
ATOM 971 O O . LEU A 1 126 ? -5.290 -4.366 -6.989 1.00 98.06 126 LEU A O 1
ATOM 975 N N . LYS A 1 127 ? -6.601 -3.200 -8.400 1.00 98.38 127 LYS A N 1
ATOM 976 C CA . LYS A 1 127 ? -5.722 -3.204 -9.563 1.00 98.38 127 LYS A CA 1
ATOM 977 C C . LYS A 1 127 ? -5.413 -1.760 -9.924 1.00 98.38 127 LYS A C 1
ATOM 979 O O . LYS A 1 127 ? -6.323 -0.940 -10.001 1.00 98.38 127 LYS A O 1
ATOM 984 N N . VAL A 1 128 ? -4.139 -1.477 -10.151 1.00 97.25 128 VAL A N 1
ATOM 985 C CA . VAL A 1 128 ? -3.668 -0.167 -10.599 1.00 97.25 128 VAL A CA 1
ATOM 986 C C . VAL A 1 128 ? -2.904 -0.369 -11.897 1.00 97.25 128 VAL A C 1
ATOM 988 O O . VAL A 1 128 ? -2.004 -1.207 -11.936 1.00 97.25 128 VAL A O 1
ATOM 991 N N . SER A 1 129 ? -3.259 0.366 -12.944 1.00 96.88 129 SER A N 1
ATOM 992 C CA . SER A 1 129 ? -2.492 0.435 -14.188 1.00 96.88 129 SER A CA 1
ATOM 993 C C . SER A 1 129 ? -1.993 1.863 -14.369 1.00 96.88 129 SER A C 1
ATOM 995 O O . SER A 1 129 ? -2.742 2.809 -14.145 1.00 96.88 129 SER A O 1
ATOM 997 N N . MET A 1 130 ? -0.723 2.030 -14.714 1.00 94.56 130 MET A N 1
ATOM 998 C CA . MET A 1 130 ? -0.090 3.336 -14.874 1.00 94.56 130 MET A CA 1
ATOM 999 C C . MET A 1 130 ? 0.703 3.366 -16.175 1.00 94.56 130 MET A C 1
ATOM 1001 O O . MET A 1 130 ? 1.408 2.403 -16.494 1.00 94.56 130 MET A O 1
ATOM 1005 N N . ALA A 1 131 ? 0.623 4.489 -16.874 1.00 92.19 131 ALA A N 1
ATOM 1006 C CA . ALA A 1 131 ? 1.457 4.844 -18.014 1.00 92.19 131 ALA A CA 1
ATOM 1007 C C . ALA A 1 131 ? 1.798 6.354 -17.942 1.00 92.19 131 ALA A C 1
ATOM 1009 O O . ALA A 1 131 ? 1.322 7.037 -17.030 1.00 92.19 131 ALA A O 1
ATOM 1010 N N . PRO A 1 132 ? 2.617 6.903 -18.860 1.00 88.56 132 PRO A N 1
ATOM 1011 C CA . PRO A 1 132 ? 3.137 8.270 -18.771 1.00 88.56 132 PRO A CA 1
ATOM 1012 C C . PRO A 1 132 ? 2.090 9.372 -18.553 1.00 88.56 132 PRO A C 1
ATOM 1014 O O . PRO A 1 132 ? 2.378 10.365 -17.887 1.00 88.56 132 PRO A O 1
ATOM 1017 N N . ASP A 1 133 ? 0.893 9.211 -19.110 1.00 88.88 133 ASP A N 1
ATOM 1018 C CA . ASP A 1 133 ? -0.171 10.215 -19.136 1.00 88.88 133 ASP A CA 1
ATOM 1019 C C . ASP A 1 133 ? -1.447 9.787 -18.401 1.00 88.88 133 ASP A C 1
ATOM 1021 O O . ASP A 1 133 ? -2.371 10.591 -18.276 1.00 88.88 133 ASP A O 1
ATOM 1025 N N . HIS A 1 134 ? -1.519 8.555 -17.884 1.00 90.19 134 HIS A N 1
ATOM 1026 C CA . HIS A 1 134 ? -2.718 8.075 -17.208 1.00 90.19 134 HIS A CA 1
ATOM 1027 C C . HIS A 1 134 ? -2.460 7.083 -16.072 1.00 90.19 134 HIS A C 1
ATOM 1029 O O . HIS A 1 134 ? -1.523 6.283 -16.089 1.00 90.19 134 HIS A O 1
ATOM 1035 N N . ILE A 1 135 ? -3.357 7.115 -15.089 1.00 92.81 135 ILE A N 1
ATOM 1036 C CA . ILE A 1 135 ? -3.452 6.155 -13.990 1.00 92.81 135 ILE A CA 1
ATOM 1037 C C . ILE A 1 135 ? -4.896 5.668 -13.926 1.00 92.81 135 ILE A C 1
ATOM 1039 O O . ILE A 1 135 ? -5.806 6.483 -13.822 1.00 92.81 135 ILE A O 1
ATOM 1043 N N . ASP A 1 136 ? -5.094 4.353 -13.929 1.00 94.69 136 ASP A N 1
ATOM 1044 C CA . ASP A 1 136 ? -6.394 3.717 -13.731 1.00 94.69 136 ASP A CA 1
ATOM 1045 C C . ASP A 1 136 ? -6.391 2.866 -12.458 1.00 94.69 136 ASP A C 1
ATOM 1047 O O . ASP A 1 136 ? -5.519 2.012 -12.268 1.00 94.69 136 ASP A O 1
ATOM 1051 N N . VAL A 1 137 ? -7.370 3.095 -11.580 1.00 96.00 137 VAL A N 1
ATOM 1052 C CA . VAL A 1 137 ? -7.544 2.347 -10.327 1.00 96.00 137 VAL A CA 1
ATOM 1053 C C . VAL A 1 137 ? -8.913 1.681 -10.297 1.00 96.00 137 VAL A C 1
ATOM 1055 O O . VAL A 1 137 ? -9.948 2.348 -10.284 1.00 96.00 137 VAL A O 1
ATOM 1058 N N . THR A 1 138 ? -8.937 0.354 -10.202 1.00 97.38 138 THR A N 1
ATOM 1059 C CA . THR A 1 138 ? -10.180 -0.424 -10.134 1.00 97.38 138 THR A CA 1
ATOM 1060 C C . THR A 1 138 ? -10.153 -1.453 -9.017 1.00 97.38 138 THR A C 1
ATOM 1062 O O . THR A 1 138 ? -9.101 -1.973 -8.649 1.00 97.38 138 THR A O 1
ATOM 1065 N N . GLY A 1 139 ? -11.328 -1.791 -8.492 1.00 97.00 139 GLY A N 1
ATOM 1066 C CA . GLY A 1 139 ? -11.486 -2.880 -7.532 1.00 97.00 139 GLY A CA 1
ATOM 1067 C C . GLY A 1 139 ? -12.384 -2.498 -6.371 1.00 97.00 139 GLY A C 1
ATOM 1068 O O . GLY A 1 139 ? -13.329 -1.724 -6.530 1.00 97.00 139 GLY A O 1
ATOM 1069 N N . GLU A 1 140 ? -12.089 -3.061 -5.208 1.00 97.06 140 GLU A N 1
ATOM 1070 C CA . GLU A 1 140 ? -12.874 -2.844 -4.002 1.00 97.06 140 GLU A CA 1
ATOM 1071 C C . GLU A 1 140 ? -11.997 -2.619 -2.774 1.00 97.06 140 GLU A C 1
ATOM 1073 O O . GLU A 1 140 ? -10.872 -3.117 -2.677 1.00 97.06 140 GLU A O 1
ATOM 1078 N N . VAL A 1 141 ? -12.534 -1.862 -1.824 1.00 97.31 141 VAL A N 1
ATOM 1079 C CA . VAL A 1 141 ? -11.941 -1.650 -0.507 1.00 97.31 141 VAL A CA 1
ATOM 1080 C C . VAL A 1 141 ? -13.030 -1.861 0.524 1.00 97.31 141 VAL A C 1
ATOM 1082 O O . VAL A 1 141 ? -14.041 -1.163 0.514 1.00 97.31 141 VAL A O 1
ATOM 1085 N N . THR A 1 142 ? -12.821 -2.821 1.420 1.00 97.62 142 THR A N 1
ATOM 1086 C CA . THR A 1 142 ? -13.675 -2.960 2.602 1.00 97.62 142 THR A CA 1
ATOM 1087 C C . THR A 1 142 ? -13.068 -2.174 3.754 1.00 97.62 142 THR A C 1
ATOM 1089 O O . THR A 1 142 ? -11.875 -2.304 4.021 1.00 97.62 142 THR A O 1
ATOM 1092 N N . LEU A 1 143 ? -13.895 -1.391 4.433 1.00 96.31 143 LEU A N 1
ATOM 1093 C CA . LEU A 1 143 ? -13.585 -0.616 5.628 1.00 96.31 143 LEU A CA 1
ATOM 1094 C C . LEU A 1 143 ? -14.251 -1.311 6.825 1.00 96.31 143 LEU A C 1
ATOM 1096 O O . LEU A 1 143 ? -15.364 -0.930 7.186 1.00 96.31 143 LEU A O 1
ATOM 1100 N N . PRO A 1 144 ? -13.660 -2.385 7.389 1.00 95.38 144 PRO A N 1
ATOM 1101 C CA . PRO A 1 144 ? -14.274 -3.120 8.496 1.00 95.38 144 PRO A CA 1
ATOM 1102 C C . PRO A 1 144 ? -14.528 -2.231 9.716 1.00 95.38 144 PRO A C 1
ATOM 1104 O O . PRO A 1 144 ? -15.586 -2.343 10.337 1.00 95.38 144 PRO A O 1
ATOM 1107 N N . GLU A 1 145 ? -13.576 -1.348 10.029 1.00 96.25 145 GLU A N 1
ATOM 1108 C CA . GLU A 1 145 ? -13.662 -0.425 11.154 1.00 96.25 145 GLU A CA 1
ATOM 1109 C C . GLU A 1 145 ? -13.064 0.932 10.783 1.00 96.25 145 GLU A C 1
ATOM 1111 O O . GLU A 1 145 ? -11.988 1.009 10.182 1.00 96.25 145 GLU A O 1
ATOM 1116 N N . VAL A 1 146 ? -13.783 1.994 11.135 1.00 95.81 146 VAL A N 1
ATOM 1117 C CA . VAL A 1 146 ? -13.378 3.387 10.947 1.00 95.81 146 VAL A CA 1
ATOM 1118 C C . VAL A 1 146 ? -13.947 4.196 12.104 1.00 95.81 146 VAL A C 1
ATOM 1120 O O . VAL A 1 146 ? -15.128 4.075 12.416 1.00 95.81 146 VAL A O 1
ATOM 1123 N N . ALA A 1 147 ? -13.136 5.051 12.707 1.00 94.62 147 ALA A N 1
ATOM 1124 C CA . ALA A 1 147 ? -13.571 6.018 13.699 1.00 94.62 147 ALA A CA 1
ATOM 1125 C C . ALA A 1 147 ? -13.065 7.402 13.296 1.00 94.62 147 ALA A C 1
ATOM 1127 O O . ALA A 1 147 ? -11.859 7.631 13.233 1.00 94.62 147 ALA A O 1
ATOM 1128 N N . LEU A 1 148 ? -13.991 8.318 13.027 1.00 92.88 148 LEU A N 1
ATOM 1129 C CA . LEU A 1 148 ? -13.695 9.718 12.739 1.00 92.88 148 LEU A CA 1
ATOM 1130 C C . LEU A 1 148 ? -14.147 10.582 13.913 1.00 92.88 148 LEU A C 1
ATOM 1132 O O . LEU A 1 148 ? -15.255 10.408 14.425 1.00 92.88 148 LEU A O 1
ATOM 1136 N N . LYS A 1 149 ? -13.302 11.522 14.328 1.00 91.25 149 LYS A N 1
ATOM 1137 C CA . LYS A 1 149 ? -13.588 12.461 15.408 1.00 91.25 149 LYS A CA 1
ATOM 1138 C C . LYS A 1 149 ? -13.237 13.878 14.989 1.00 91.25 149 LYS A C 1
ATOM 1140 O O . LYS A 1 149 ? -12.126 14.133 14.536 1.00 91.25 149 LYS A O 1
ATOM 1145 N N . LEU A 1 150 ? -14.165 14.813 15.171 1.00 83.19 150 LEU A N 1
ATOM 1146 C CA . LEU A 1 150 ? -13.837 16.231 15.028 1.00 83.19 150 LEU A CA 1
ATOM 1147 C C . LEU A 1 150 ? -13.132 16.728 16.300 1.00 83.19 150 LEU A C 1
ATOM 1149 O O . LEU A 1 150 ? -13.597 16.417 17.399 1.00 83.19 150 LEU A O 1
ATOM 1153 N N . PRO A 1 151 ? -12.057 17.524 16.185 1.00 71.81 151 PRO A N 1
ATOM 1154 C CA . PRO A 1 151 ? -11.443 18.164 17.342 1.00 71.81 151 PRO A CA 1
ATOM 1155 C C . PRO A 1 151 ? -12.450 19.061 18.076 1.00 71.81 151 PRO A C 1
ATOM 1157 O O . PRO A 1 151 ? -13.140 19.863 17.451 1.00 71.81 151 PRO A O 1
ATOM 1160 N N . GLU A 1 152 ? -12.502 18.993 19.409 1.00 62.88 152 GLU A N 1
ATOM 1161 C CA . GLU A 1 152 ? -13.430 19.810 20.216 1.00 62.88 152 GLU A CA 1
AT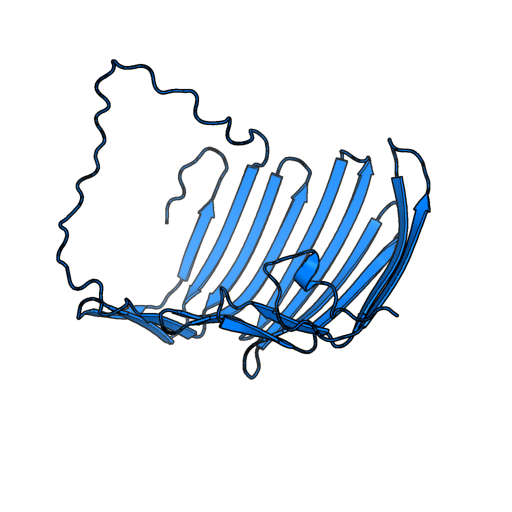OM 1162 C C . GLU A 1 152 ? -13.186 21.330 20.086 1.00 62.88 152 GLU A C 1
ATOM 1164 O O . GLU A 1 152 ? -14.058 22.141 20.401 1.00 62.88 152 GLU A O 1
ATOM 1169 N N . SER A 1 153 ? -12.022 21.743 19.574 1.00 57.00 153 SER A N 1
ATOM 1170 C CA . SER A 1 153 ? -11.650 23.148 19.374 1.00 57.00 153 SER A CA 1
ATOM 1171 C C . SER A 1 153 ? -12.361 23.842 18.205 1.00 57.00 153 SER A C 1
ATOM 1173 O O . SER A 1 153 ? -12.223 25.056 18.062 1.00 57.00 153 SER A O 1
ATOM 1175 N N . THR A 1 154 ? -13.166 23.140 17.397 1.00 51.88 154 THR A N 1
ATOM 1176 C CA . THR A 1 154 ? -13.972 23.762 16.327 1.00 51.88 154 THR A CA 1
ATOM 1177 C C . THR A 1 154 ? -15.297 24.359 16.818 1.00 51.88 154 THR A C 1
ATOM 1179 O O . THR A 1 154 ? -16.149 24.700 16.005 1.00 51.88 154 THR A O 1
ATOM 1182 N N . ASN A 1 155 ? -15.488 24.533 18.132 1.00 41.56 155 ASN A N 1
ATOM 1183 C CA . ASN A 1 155 ? -16.708 25.103 18.726 1.00 41.56 155 ASN A CA 1
ATOM 1184 C C . ASN A 1 155 ? -16.935 26.610 18.455 1.00 41.56 155 ASN A C 1
ATOM 1186 O O . ASN A 1 155 ? -17.837 27.215 19.035 1.00 41.56 155 ASN A O 1
ATOM 1190 N N . SER A 1 156 ? -16.170 27.223 17.551 1.00 40.44 156 SER A N 1
ATOM 1191 C CA . SER A 1 156 ? -16.567 28.489 16.939 1.00 40.44 156 SER A CA 1
ATOM 1192 C C . SER A 1 156 ? -17.539 28.190 15.807 1.00 40.44 156 SER A C 1
ATOM 1194 O O . SER A 1 156 ? -17.140 27.779 14.721 1.00 40.44 156 SER A O 1
ATOM 1196 N N . ALA A 1 157 ? -18.824 28.414 16.075 1.00 47.66 157 ALA A N 1
ATOM 1197 C CA . ALA A 1 157 ? -19.840 28.567 15.050 1.00 47.66 157 ALA A CA 1
ATOM 1198 C C . ALA A 1 157 ? -19.321 29.486 13.931 1.00 47.66 157 ALA A C 1
ATOM 1200 O O . ALA A 1 157 ? -19.138 30.686 14.136 1.00 47.66 157 ALA A O 1
ATOM 1201 N N . VAL A 1 158 ? -19.089 28.924 12.748 1.00 42.44 158 VAL A N 1
ATOM 1202 C CA . VAL A 1 158 ? -18.951 29.688 11.509 1.00 42.44 158 VAL A CA 1
ATOM 1203 C C . VAL A 1 158 ? -19.934 29.078 10.530 1.00 42.44 158 VAL A C 1
AT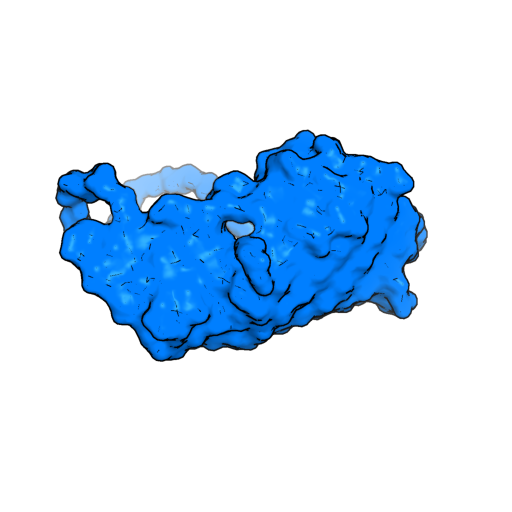OM 1205 O O . VAL A 1 158 ? -20.012 27.860 10.377 1.00 42.44 158 VAL A O 1
ATOM 1208 N N . GLY A 1 159 ? -20.782 29.961 10.011 1.00 38.09 159 GLY A N 1
ATOM 1209 C CA . GLY A 1 159 ? -22.042 29.643 9.377 1.00 38.09 159 GLY A CA 1
ATOM 1210 C C . GLY A 1 159 ? -21.917 28.803 8.120 1.00 38.09 159 GLY A C 1
ATOM 1211 O O . GLY A 1 159 ? -20.846 28.592 7.560 1.00 38.09 159 GLY A O 1
ATOM 1212 N N . VAL A 1 160 ? -23.092 28.363 7.685 1.00 38.91 160 VAL A N 1
ATOM 1213 C CA . VAL A 1 160 ? -23.376 27.926 6.324 1.00 38.91 160 VAL A CA 1
ATOM 1214 C C . VAL A 1 160 ? -22.622 28.843 5.362 1.00 38.91 160 VAL A C 1
ATOM 1216 O O . VAL A 1 160 ? -22.983 30.008 5.213 1.00 38.91 160 VAL A O 1
ATOM 1219 N N . SER A 1 161 ? -21.554 28.342 4.746 1.00 30.84 161 SER A N 1
ATOM 1220 C CA . SER A 1 161 ? -20.998 29.021 3.587 1.00 30.84 161 SER A CA 1
ATOM 1221 C C . SER A 1 161 ? -21.885 28.636 2.416 1.00 30.84 161 SER A C 1
ATOM 1223 O O . SER A 1 161 ? -21.792 27.531 1.881 1.00 30.84 161 SER A O 1
ATOM 1225 N N . GLU A 1 162 ? -22.798 29.536 2.063 1.00 46.50 162 GLU A N 1
ATOM 1226 C CA . GLU A 1 162 ? -23.205 29.661 0.673 1.00 46.50 162 GLU A CA 1
ATOM 1227 C C . GLU A 1 162 ? -21.934 29.944 -0.124 1.00 46.50 162 GLU A C 1
ATOM 1229 O O . GLU A 1 162 ? -21.281 30.954 0.108 1.00 46.50 162 GLU A O 1
ATOM 1234 N N . ASP A 1 163 ? -21.565 29.057 -1.041 1.00 37.31 163 ASP A N 1
ATOM 1235 C CA . ASP A 1 163 ? -20.586 29.400 -2.067 1.00 37.31 163 ASP A CA 1
ATOM 1236 C C . ASP A 1 163 ? -21.140 29.022 -3.438 1.00 37.31 163 ASP A C 1
ATOM 1238 O O . ASP A 1 163 ? -20.860 27.979 -4.030 1.00 37.31 163 ASP A O 1
ATOM 1242 N N . VAL A 1 164 ? -21.968 29.939 -3.936 1.00 38.09 164 VAL A N 1
ATOM 1243 C CA . VAL A 1 164 ? -22.117 30.221 -5.359 1.00 38.09 164 VAL A CA 1
ATOM 1244 C C . VAL A 1 164 ? -21.213 31.417 -5.641 1.00 38.09 164 VAL A C 1
ATOM 1246 O O . VAL A 1 164 ? -21.554 32.555 -5.330 1.00 38.09 164 VAL A O 1
ATOM 1249 N N . VAL A 1 165 ? -20.052 31.177 -6.247 1.00 33.31 165 VAL A N 1
ATOM 1250 C CA . VAL A 1 165 ? -19.206 32.270 -6.736 1.00 33.31 165 VAL A CA 1
ATOM 1251 C C . VAL A 1 165 ? -19.766 32.752 -8.076 1.00 33.31 165 VAL A C 1
ATOM 1253 O O . VAL A 1 165 ? -19.515 32.161 -9.126 1.00 33.31 165 VAL A O 1
ATOM 1256 N N . ILE A 1 166 ? -20.517 33.855 -8.046 1.00 33.81 166 ILE A N 1
ATOM 1257 C CA . ILE A 1 166 ? -20.749 34.700 -9.223 1.00 33.81 166 ILE A CA 1
ATOM 1258 C C . ILE A 1 166 ? -19.481 35.535 -9.415 1.00 33.81 166 ILE A C 1
ATOM 1260 O O . ILE A 1 166 ? -19.225 36.480 -8.671 1.00 33.81 166 ILE A O 1
ATOM 1264 N N . VAL A 1 167 ? -18.668 35.185 -10.411 1.00 32.72 167 VAL A N 1
ATOM 1265 C CA . VAL A 1 167 ? -17.499 35.991 -10.783 1.00 32.72 167 VAL A CA 1
ATOM 1266 C C . VAL A 1 167 ? -17.978 37.174 -11.621 1.00 32.72 167 VAL A C 1
ATOM 1268 O O . VAL A 1 167 ? -18.325 37.021 -12.792 1.00 32.72 167 VAL A O 1
ATOM 1271 N N . ASN A 1 168 ? -17.990 38.364 -11.021 1.00 29.41 168 ASN A N 1
ATOM 1272 C CA . ASN A 1 168 ? -18.091 39.619 -11.758 1.00 29.41 168 ASN A CA 1
ATOM 1273 C C . ASN A 1 168 ? -16.712 39.908 -12.404 1.00 29.41 168 ASN A C 1
ATOM 1275 O O . ASN A 1 168 ? -15.698 39.857 -11.705 1.00 29.41 168 ASN A O 1
ATOM 1279 N N . PRO A 1 169 ? -16.621 40.168 -13.720 1.00 38.38 169 PRO A N 1
ATOM 1280 C CA . PRO A 1 169 ? -15.351 40.234 -14.432 1.00 38.38 169 PRO A CA 1
ATOM 1281 C C . PRO A 1 169 ? -14.814 41.665 -14.427 1.00 38.38 169 PRO A C 1
ATOM 1283 O O . PRO A 1 169 ? -15.385 42.517 -15.106 1.00 38.38 169 PRO A O 1
ATOM 1286 N N . LYS A 1 170 ? -13.727 41.921 -13.690 1.00 38.94 170 LYS A N 1
ATOM 1287 C CA . LYS A 1 170 ? -12.690 42.936 -13.979 1.00 38.94 170 LYS A CA 1
ATOM 1288 C C . LYS A 1 170 ? -11.776 43.098 -12.765 1.00 38.94 170 LYS A C 1
ATOM 1290 O O . LYS A 1 170 ? -12.055 43.909 -11.899 1.00 38.94 170 LYS A O 1
ATOM 1295 N N . GLU A 1 171 ? -10.694 42.329 -12.745 1.00 29.78 171 GLU A N 1
ATOM 1296 C CA . GLU A 1 171 ? -9.340 42.780 -12.388 1.00 29.78 171 GLU A CA 1
ATOM 1297 C C . GLU A 1 171 ? -8.354 41.621 -12.645 1.00 29.78 171 GLU A C 1
ATOM 1299 O O . GLU A 1 171 ? -8.748 40.454 -12.543 1.00 29.78 171 GLU A O 1
ATOM 1304 N N . PRO A 1 172 ? -7.117 41.896 -13.100 1.00 35.97 172 PRO A N 1
ATOM 1305 C CA . PRO A 1 172 ? -6.252 40.887 -13.698 1.00 35.97 172 PRO A CA 1
ATOM 1306 C C . PRO A 1 172 ? -5.613 40.036 -12.602 1.00 35.97 172 PRO A C 1
ATOM 1308 O O . PRO A 1 172 ? -4.779 40.507 -11.836 1.00 35.97 172 PRO A O 1
ATOM 1311 N N . VAL A 1 173 ? -6.013 38.769 -12.537 1.00 35.62 173 VAL A N 1
ATOM 1312 C CA . VAL A 1 173 ? -5.403 37.776 -11.654 1.00 35.62 173 VAL A CA 1
ATOM 1313 C C . VAL A 1 173 ? -4.029 37.429 -12.221 1.00 35.62 173 VAL A C 1
ATOM 1315 O O . VAL A 1 173 ? -3.932 36.879 -13.318 1.00 35.62 173 VAL A O 1
ATOM 1318 N N . GLU A 1 174 ? -2.984 37.765 -11.466 1.00 36.16 174 GLU A N 1
ATOM 1319 C CA . GLU A 1 174 ? -1.618 37.290 -11.676 1.00 36.16 174 GLU A CA 1
ATOM 1320 C C . GLU A 1 174 ? -1.610 35.779 -11.927 1.00 36.16 174 GLU A C 1
ATOM 1322 O O . GLU A 1 174 ? -2.285 35.001 -11.247 1.00 36.16 174 GLU A O 1
ATOM 1327 N N . GLU A 1 175 ? -0.855 35.386 -12.951 1.00 38.12 175 GLU A N 1
ATOM 1328 C CA . GLU A 1 175 ? -0.760 34.034 -13.482 1.00 38.12 175 GLU A CA 1
ATOM 1329 C C . GLU A 1 175 ? -0.540 32.999 -12.371 1.00 38.12 175 GLU A C 1
ATOM 1331 O O . GLU A 1 175 ? 0.569 32.770 -11.878 1.00 38.12 175 GLU A O 1
ATOM 1336 N N . LYS A 1 176 ? -1.625 32.310 -12.002 1.00 36.16 176 LYS A N 1
ATOM 1337 C CA . LYS A 1 176 ? -1.554 31.058 -11.256 1.00 36.16 176 LYS A CA 1
ATOM 1338 C C . LYS A 1 176 ? -0.680 30.109 -12.065 1.00 36.16 176 LYS A C 1
ATOM 1340 O O . LYS A 1 176 ? -1.056 29.691 -13.160 1.00 36.16 176 LYS A O 1
ATOM 1345 N N . LYS A 1 177 ? 0.495 29.803 -11.506 1.00 32.62 177 LYS A N 1
ATOM 1346 C CA . LYS A 1 177 ? 1.417 28.742 -11.923 1.00 32.62 177 LYS A CA 1
ATOM 1347 C C . LYS A 1 177 ? 0.638 27.609 -12.583 1.00 32.62 177 LYS A C 1
ATOM 1349 O O . LYS A 1 177 ? -0.195 26.984 -11.928 1.00 32.62 177 LYS A O 1
ATOM 1354 N N . LYS A 1 178 ? 0.919 27.382 -13.871 1.00 32.34 178 LYS A N 1
ATOM 1355 C CA . LYS A 1 178 ? 0.405 26.271 -14.675 1.00 32.34 178 LYS A CA 1
ATOM 1356 C C . LYS A 1 178 ? 0.432 24.992 -13.840 1.00 32.34 178 LYS A C 1
ATOM 1358 O O . LYS A 1 178 ? 1.494 24.413 -13.615 1.00 32.34 178 LYS A O 1
ATOM 1363 N N . VAL A 1 179 ? -0.738 24.581 -13.361 1.00 39.56 179 VAL A N 1
ATOM 1364 C CA . VAL A 1 179 ? -0.965 23.221 -12.884 1.00 39.56 179 VAL A CA 1
ATOM 1365 C C . VAL A 1 179 ? -0.596 22.331 -14.060 1.00 39.56 179 VAL A C 1
ATOM 1367 O O . VAL A 1 179 ? -1.101 22.534 -15.159 1.00 39.56 179 VAL A O 1
ATOM 1370 N N . SER A 1 180 ? 0.365 21.439 -13.844 1.00 41.03 180 SER A N 1
ATOM 1371 C CA . SER A 1 180 ? 0.901 20.527 -14.848 1.00 41.03 180 SER A CA 1
ATOM 1372 C C . SER A 1 180 ? -0.225 19.856 -15.643 1.00 41.03 180 SER A C 1
ATOM 1374 O O . SER A 1 180 ? -0.829 18.890 -15.183 1.00 41.03 180 SER A O 1
ATOM 1376 N N . GLU A 1 181 ? -0.486 20.332 -16.858 1.00 52.94 181 GLU A N 1
ATOM 1377 C CA . GLU A 1 181 ? -1.171 19.553 -17.884 1.00 52.94 181 GLU A CA 1
ATOM 1378 C C . GLU A 1 181 ? -0.341 18.274 -18.091 1.00 52.94 181 GLU A C 1
ATOM 1380 O O . GLU A 1 181 ? 0.795 18.408 -18.547 1.00 52.94 181 GLU A O 1
ATOM 1385 N N . LYS A 1 182 ? -0.831 17.074 -17.701 1.00 59.16 182 LYS A N 1
ATOM 1386 C CA . LYS A 1 182 ? -0.587 15.785 -18.414 1.00 59.16 182 LYS A CA 1
ATOM 1387 C C . LYS A 1 182 ? -1.001 14.472 -17.735 1.00 59.16 182 LYS A C 1
ATOM 1389 O O . LYS A 1 182 ? -1.003 13.476 -18.443 1.00 59.16 182 LYS A O 1
ATOM 1394 N N . MET A 1 183 ? -1.347 14.405 -16.445 1.00 71.69 183 MET A N 1
ATOM 1395 C CA . MET A 1 183 ? -1.694 13.108 -15.826 1.00 71.69 183 MET A CA 1
ATOM 1396 C C . MET A 1 183 ? -3.199 12.960 -15.583 1.00 71.69 183 MET A C 1
ATOM 1398 O O . MET A 1 183 ? -3.771 13.592 -14.698 1.00 71.69 183 MET A O 1
ATOM 1402 N N . ALA A 1 184 ? -3.834 12.107 -16.381 1.00 85.12 184 ALA A N 1
ATOM 1403 C CA . ALA A 1 184 ? -5.235 11.732 -16.276 1.00 85.12 184 ALA A CA 1
ATOM 1404 C C . ALA A 1 184 ? -5.419 10.604 -15.245 1.00 85.12 184 ALA A C 1
ATOM 1406 O O . ALA A 1 184 ? -4.888 9.512 -15.412 1.00 85.12 184 ALA A O 1
ATOM 1407 N N . ILE A 1 185 ? -6.193 10.835 -14.184 1.00 85.44 185 ILE A N 1
ATOM 1408 C CA . ILE A 1 185 ? -6.490 9.803 -13.179 1.00 85.44 185 ILE A CA 1
ATOM 1409 C C . ILE A 1 185 ? -7.936 9.335 -13.348 1.00 85.44 185 ILE A C 1
ATOM 1411 O O . ILE A 1 185 ? -8.865 10.117 -13.146 1.00 85.44 185 ILE A O 1
ATOM 1415 N N . SER A 1 186 ? -8.129 8.063 -13.696 1.00 89.81 186 SER A N 1
ATOM 1416 C CA . SER A 1 186 ? -9.420 7.378 -13.654 1.00 89.81 186 SER A CA 1
ATOM 1417 C C . SER A 1 186 ? -9.497 6.436 -12.457 1.00 89.81 186 SER A C 1
ATOM 1419 O O . SER A 1 186 ? -8.543 5.743 -12.099 1.00 89.81 186 SER A O 1
ATOM 1421 N N . SER A 1 187 ? -10.660 6.391 -11.816 1.00 90.56 187 SER A N 1
ATOM 1422 C CA . SER A 1 187 ? -10.914 5.432 -10.750 1.00 90.56 187 SER A CA 1
ATOM 1423 C C . SER A 1 187 ? -12.341 4.906 -10.791 1.00 90.56 187 SER A C 1
ATOM 1425 O O . SER A 1 187 ? -13.287 5.621 -11.122 1.00 90.56 187 SER A O 1
ATOM 1427 N N . LYS A 1 188 ? -12.497 3.627 -10.450 1.00 93.56 188 LYS A N 1
ATOM 1428 C CA . LYS A 1 188 ? -13.782 2.989 -10.162 1.00 93.56 188 LYS A CA 1
ATOM 1429 C C . LYS A 1 188 ? -13.579 1.990 -9.033 1.00 93.56 188 LYS A C 1
ATOM 1431 O O . LYS A 1 188 ? -13.241 0.825 -9.261 1.00 93.56 188 LYS A O 1
ATOM 1436 N N . VAL A 1 189 ? -13.773 2.465 -7.810 1.00 92.94 189 VAL A N 1
ATOM 1437 C CA . VAL A 1 189 ? -13.532 1.698 -6.589 1.00 92.94 189 VAL A CA 1
ATOM 1438 C C . VAL A 1 189 ? -14.843 1.524 -5.839 1.00 92.94 189 VAL A C 1
ATOM 1440 O O . VAL A 1 189 ? -15.507 2.496 -5.481 1.00 92.94 189 VAL A O 1
ATOM 1443 N N . LYS A 1 190 ? -15.223 0.270 -5.594 1.00 93.81 190 LYS A N 1
ATOM 1444 C CA . LYS A 1 190 ? -16.340 -0.055 -4.709 1.00 93.81 190 LYS A CA 1
ATOM 1445 C C . LYS A 1 190 ? -15.851 -0.009 -3.265 1.00 93.81 190 LYS A C 1
ATOM 1447 O O . LYS A 1 190 ? -15.014 -0.814 -2.866 1.00 93.81 190 LYS A O 1
ATOM 1452 N N . ILE A 1 191 ? -16.382 0.916 -2.487 1.00 93.62 191 ILE A N 1
ATOM 1453 C CA . ILE A 1 191 ? -16.101 1.053 -1.065 1.00 93.62 191 ILE A CA 1
ATOM 1454 C C . ILE A 1 191 ? -17.217 0.345 -0.302 1.00 93.62 191 ILE A C 1
ATOM 1456 O O . ILE A 1 191 ? -18.396 0.626 -0.512 1.00 93.62 191 ILE A O 1
ATOM 1460 N N . ILE A 1 192 ? -16.853 -0.600 0.557 1.00 94.81 192 ILE A N 1
ATOM 1461 C CA . ILE A 1 192 ? -17.790 -1.375 1.373 1.00 94.81 192 ILE A CA 1
ATOM 1462 C C . ILE A 1 192 ? -17.54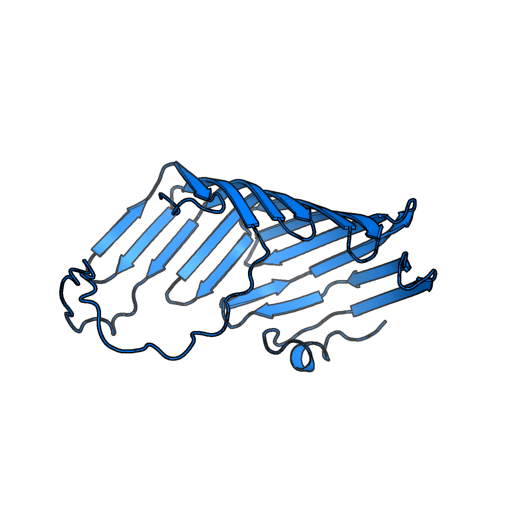5 -0.992 2.826 1.00 94.81 192 ILE A C 1
ATOM 1464 O O . ILE A 1 192 ? -16.477 -1.272 3.367 1.00 94.81 192 ILE A O 1
ATOM 1468 N N . LEU A 1 193 ? -18.522 -0.339 3.443 1.00 93.69 193 LEU A N 1
ATOM 1469 C CA . LEU A 1 193 ? -18.480 0.019 4.851 1.00 93.69 193 LEU A CA 1
ATOM 1470 C C . LEU A 1 193 ? -18.899 -1.193 5.674 1.00 93.69 193 LEU A C 1
ATOM 1472 O O . LEU A 1 193 ? -19.967 -1.771 5.456 1.00 93.69 193 LEU A O 1
ATOM 1476 N N . GLY A 1 194 ? -18.022 -1.585 6.592 1.00 90.75 194 GLY A N 1
ATOM 1477 C CA . GLY A 1 194 ? -18.329 -2.568 7.607 1.00 90.75 194 GLY A CA 1
ATOM 1478 C C . GLY A 1 194 ? -19.281 -2.005 8.649 1.00 90.75 194 GLY A C 1
ATOM 1479 O O . GLY A 1 194 ? -19.762 -0.877 8.576 1.00 90.75 194 GLY A O 1
ATOM 1480 N N . ASP A 1 195 ? -19.520 -2.824 9.655 1.00 89.62 195 ASP A N 1
ATOM 1481 C CA . ASP A 1 195 ? -20.443 -2.500 10.722 1.00 89.62 195 ASP A CA 1
ATOM 1482 C C . ASP A 1 195 ? -19.905 -1.371 11.618 1.00 89.62 195 ASP A C 1
ATOM 1484 O O . ASP A 1 195 ? -20.664 -0.511 12.044 1.00 89.62 195 ASP A O 1
ATOM 1488 N N . ASN A 1 196 ? -18.598 -1.293 11.869 1.00 92.75 196 ASN A N 1
ATOM 1489 C CA . ASN A 1 196 ? -18.031 -0.361 12.847 1.00 92.75 196 ASN A CA 1
ATOM 1490 C C . ASN A 1 196 ? -17.423 0.889 12.198 1.00 92.75 196 ASN A C 1
ATOM 1492 O O . ASN A 1 196 ? -16.267 1.220 12.442 1.00 92.75 196 ASN A O 1
ATOM 1496 N N . VAL A 1 197 ? -18.205 1.587 11.376 1.00 93.69 197 VAL A N 1
ATOM 1497 C CA . VAL A 1 197 ? -17.824 2.884 10.797 1.00 93.69 197 VAL A CA 1
ATOM 1498 C C . VAL A 1 197 ? -18.553 3.986 11.560 1.00 93.69 197 VAL A C 1
ATOM 1500 O O . VAL A 1 197 ? -19.773 4.095 11.458 1.00 93.69 197 VAL A O 1
ATOM 1503 N N . THR A 1 198 ? -17.837 4.786 12.349 1.00 93.50 198 THR A N 1
ATOM 1504 C CA . THR A 1 198 ? -18.416 5.788 13.255 1.00 93.50 198 THR A CA 1
ATOM 1505 C C . THR A 1 198 ? -17.866 7.190 13.017 1.00 93.50 198 THR A C 1
ATOM 1507 O O . THR A 1 198 ? -16.734 7.379 12.569 1.00 93.50 198 THR A O 1
ATOM 1510 N N . PHE A 1 199 ? -18.690 8.183 13.342 1.00 92.69 199 PHE A N 1
ATOM 1511 C CA . PHE A 1 199 ? -18.313 9.591 13.379 1.00 92.69 199 PHE A CA 1
ATOM 1512 C C . PHE A 1 199 ? -18.812 10.224 14.678 1.00 92.69 199 PHE A C 1
ATOM 1514 O O . PHE A 1 199 ? -19.976 10.027 15.042 1.00 92.69 199 PHE A O 1
ATOM 1521 N N . ASP A 1 200 ? -17.943 10.975 15.352 1.00 91.19 200 ASP A N 1
ATOM 1522 C CA . ASP A 1 200 ? -18.226 11.724 16.581 1.00 91.19 200 ASP A CA 1
ATOM 1523 C C . ASP A 1 200 ? -17.709 13.164 16.440 1.00 91.19 200 ASP A C 1
ATOM 1525 O O . ASP A 1 200 ? -16.505 13.408 16.380 1.00 91.19 200 ASP A O 1
ATOM 1529 N N . GLY A 1 201 ? -18.605 14.138 16.330 1.00 87.81 201 GLY A N 1
ATOM 1530 C CA . GLY A 1 201 ? -18.198 15.514 16.066 1.00 87.81 201 GLY A CA 1
ATOM 1531 C C . GLY A 1 201 ? -19.330 16.513 16.209 1.00 87.81 201 GLY A C 1
ATOM 1532 O O . GLY A 1 201 ? -20.459 16.215 15.840 1.00 87.81 201 GLY A O 1
ATOM 1533 N N . ALA A 1 202 ? -19.033 17.705 16.736 1.00 81.44 202 ALA A N 1
ATOM 1534 C CA . ALA A 1 202 ? -20.004 18.797 16.897 1.00 81.44 202 ALA A CA 1
ATOM 1535 C C . ALA A 1 202 ? -21.304 18.379 17.628 1.00 81.44 202 ALA A C 1
ATOM 1537 O O . ALA A 1 202 ? -22.402 18.803 17.274 1.00 81.44 202 ALA A O 1
ATOM 1538 N N . GLY A 1 203 ? -21.189 17.497 18.630 1.00 80.75 203 GLY A N 1
ATOM 1539 C CA . GLY A 1 203 ? -22.335 16.949 19.366 1.00 80.75 203 GLY A CA 1
ATOM 1540 C C . GLY A 1 203 ? -23.141 15.883 18.609 1.00 80.75 203 GLY A C 1
ATOM 1541 O O . GLY A 1 203 ? -24.156 15.411 19.119 1.00 80.75 203 GLY A O 1
ATOM 1542 N N . PHE A 1 204 ? -22.698 15.474 17.419 1.00 83.75 204 PHE A N 1
ATOM 1543 C CA . PHE A 1 204 ? -23.335 14.460 16.588 1.00 83.75 204 PHE A CA 1
ATOM 1544 C C . PHE A 1 204 ? -22.545 13.149 16.610 1.00 83.75 204 PHE A C 1
ATOM 1546 O O . PHE A 1 204 ? -21.354 13.120 16.302 1.00 83.75 204 PHE A O 1
ATOM 1553 N N . LYS A 1 205 ? -23.234 12.048 16.936 1.00 88.88 205 LYS A N 1
ATOM 1554 C CA . LYS A 1 205 ? -22.689 10.686 16.894 1.00 88.88 205 LYS A CA 1
ATOM 1555 C C . LYS A 1 205 ? -23.482 9.844 15.917 1.00 88.88 205 LYS A C 1
ATOM 1557 O O . LYS A 1 205 ? -24.704 9.757 16.022 1.00 88.88 205 LYS A O 1
ATOM 1562 N N . SER A 1 206 ? -22.790 9.202 14.987 1.00 89.44 206 SER A N 1
ATOM 1563 C CA . SER A 1 206 ? -23.425 8.374 13.964 1.00 89.44 206 SER A CA 1
ATOM 1564 C C . SER A 1 206 ? -22.611 7.133 13.632 1.00 89.44 206 SER A C 1
ATOM 1566 O O . SER A 1 206 ? -21.417 7.039 13.926 1.00 89.44 206 SER A O 1
ATOM 1568 N N . ARG A 1 207 ? -23.302 6.165 13.028 1.00 91.00 207 ARG A N 1
ATOM 1569 C CA . ARG A 1 207 ? -22.740 4.924 12.508 1.00 91.00 207 ARG A CA 1
ATOM 1570 C C . ARG A 1 207 ? -23.201 4.755 11.068 1.00 91.00 207 ARG A C 1
ATOM 1572 O O . ARG A 1 207 ? -24.386 4.915 10.781 1.00 91.00 207 ARG A O 1
ATOM 1579 N N . PHE A 1 208 ? -22.267 4.428 10.189 1.00 87.19 208 PHE A N 1
ATOM 1580 C CA . PHE A 1 208 ? -22.501 4.242 8.764 1.00 87.19 208 PHE A CA 1
ATOM 1581 C C . PHE A 1 208 ? -22.333 2.772 8.384 1.00 87.19 208 PHE A C 1
ATOM 1583 O O . PHE A 1 208 ? -21.635 2.018 9.054 1.00 87.19 208 PHE A O 1
ATOM 1590 N N . GLY A 1 209 ? -22.978 2.376 7.292 1.00 85.94 209 GLY A N 1
ATOM 1591 C CA . GLY A 1 209 ? -22.876 1.043 6.712 1.00 85.94 209 GLY A CA 1
ATOM 1592 C C . GLY A 1 209 ? -23.288 1.071 5.242 1.00 85.94 209 GLY A C 1
ATOM 1593 O O . GLY A 1 209 ? -23.725 2.102 4.729 1.00 85.94 209 GLY A O 1
ATOM 1594 N N . GLY A 1 210 ? -23.156 -0.064 4.559 1.00 86.69 210 GLY A N 1
ATOM 1595 C CA . GLY A 1 210 ? -23.539 -0.205 3.153 1.00 86.69 210 GLY A CA 1
ATOM 1596 C C . GLY A 1 210 ? -22.355 -0.110 2.192 1.00 86.69 210 GLY A C 1
ATOM 1597 O O . GLY A 1 210 ? -21.214 -0.384 2.556 1.00 86.69 210 GLY A O 1
ATOM 1598 N N . ALA A 1 211 ? -22.623 0.216 0.928 1.00 82.12 211 ALA A N 1
ATOM 1599 C CA . ALA A 1 211 ? -21.595 0.278 -0.105 1.00 82.12 211 ALA A CA 1
ATOM 1600 C C . ALA A 1 211 ? -21.782 1.498 -1.008 1.00 82.12 211 ALA A C 1
ATOM 1602 O O . ALA A 1 211 ? -22.896 1.795 -1.434 1.00 82.12 211 ALA A O 1
ATOM 1603 N N . VAL A 1 212 ? -20.672 2.155 -1.332 1.00 84.31 212 VAL A N 1
ATOM 1604 C CA . VAL A 1 212 ? -20.603 3.328 -2.209 1.00 84.31 212 VAL A CA 1
ATOM 1605 C C . VAL A 1 212 ? -19.663 3.010 -3.367 1.00 84.31 212 VAL A C 1
ATOM 1607 O O . VAL A 1 212 ? -18.685 2.280 -3.206 1.00 84.31 212 VAL A O 1
ATOM 1610 N N . ILE A 1 213 ? -19.948 3.526 -4.560 1.00 78.81 213 ILE A N 1
ATOM 1611 C CA . ILE A 1 213 ? -19.016 3.452 -5.689 1.00 78.81 213 ILE A CA 1
ATOM 1612 C C . ILE A 1 213 ? -18.382 4.826 -5.840 1.00 78.81 213 ILE A C 1
ATOM 1614 O O . ILE A 1 213 ? -19.052 5.772 -6.234 1.00 78.81 213 ILE A O 1
ATOM 1618 N N . ALA A 1 214 ? -17.086 4.917 -5.561 1.00 80.44 214 ALA A N 1
ATOM 1619 C CA . ALA A 1 214 ? -16.305 6.101 -5.870 1.00 80.44 214 ALA A CA 1
ATOM 1620 C C . ALA A 1 214 ? -15.804 5.989 -7.313 1.00 80.44 214 ALA A C 1
ATOM 1622 O O . ALA A 1 214 ? -15.087 5.040 -7.657 1.00 80.44 214 ALA A O 1
ATOM 1623 N N . SER A 1 215 ? -16.185 6.944 -8.163 1.00 78.69 215 SER A N 1
ATOM 1624 C CA . SER A 1 215 ? -15.682 7.016 -9.532 1.00 78.69 215 SER A CA 1
ATOM 1625 C C . SER A 1 215 ? -15.165 8.401 -9.887 1.00 78.69 215 SER A C 1
ATOM 1627 O O . SER A 1 215 ? -15.866 9.391 -9.692 1.00 78.69 215 SER A O 1
ATOM 1629 N N . ASN A 1 216 ? -13.968 8.449 -10.462 1.00 78.19 216 ASN A N 1
ATOM 1630 C CA . ASN A 1 216 ? -13.373 9.648 -11.038 1.00 78.19 216 ASN A CA 1
ATOM 1631 C C . ASN A 1 216 ? -13.060 9.382 -12.516 1.00 78.19 216 ASN A C 1
ATOM 1633 O O . ASN A 1 216 ? -12.545 8.316 -12.867 1.00 78.19 216 ASN A O 1
ATOM 1637 N N . GLN A 1 217 ? -13.394 10.336 -13.381 1.00 74.88 217 GLN A N 1
ATOM 1638 C CA . GLN A 1 217 ? -12.985 10.346 -14.779 1.00 74.88 217 GLN A CA 1
ATOM 1639 C C . GLN A 1 217 ? -12.352 11.707 -15.098 1.00 74.88 217 GLN A C 1
ATOM 1641 O O . GLN A 1 217 ? -12.975 12.734 -14.820 1.00 74.88 217 GLN A O 1
ATOM 1646 N N . PRO A 1 218 ? -11.166 11.741 -15.731 1.00 58.19 218 PRO A N 1
ATOM 1647 C CA . PRO A 1 218 ? -10.539 12.983 -16.172 1.00 58.19 218 PRO A CA 1
ATOM 1648 C C . PRO A 1 218 ? -11.524 13.825 -16.996 1.00 58.19 218 PRO A C 1
ATOM 1650 O O . PRO A 1 218 ? -12.114 13.332 -17.957 1.00 58.19 218 PRO A O 1
ATOM 1653 N N . GLY A 1 219 ? -11.728 15.086 -16.606 1.00 55.59 219 GLY A N 1
ATOM 1654 C CA . GLY A 1 219 ? -12.661 15.996 -17.282 1.00 55.59 219 GLY A CA 1
ATOM 1655 C C . GLY A 1 219 ? -14.130 15.899 -16.841 1.00 55.59 219 GLY A C 1
ATOM 1656 O O . GLY A 1 219 ? -14.971 16.585 -17.420 1.00 55.59 219 GLY A O 1
ATOM 1657 N N . LYS A 1 220 ? -14.462 15.106 -15.813 1.00 44.31 220 LYS A N 1
ATOM 1658 C CA . LYS A 1 220 ? -15.767 15.140 -15.131 1.00 44.31 220 LYS A CA 1
ATOM 1659 C C . LYS A 1 220 ? -15.572 15.316 -13.628 1.00 44.31 220 LYS A C 1
ATOM 1661 O O . LYS A 1 220 ? -14.726 14.664 -13.029 1.00 44.31 220 LYS A O 1
ATOM 1666 N N . VAL A 1 221 ? -16.355 16.213 -13.028 1.00 40.19 221 VAL A N 1
ATOM 1667 C CA . VAL A 1 221 ? -16.355 16.441 -11.577 1.00 40.19 221 VAL A CA 1
ATOM 1668 C C . VAL A 1 221 ? -16.694 15.125 -10.873 1.00 40.19 221 VAL A C 1
ATOM 1670 O O . VAL A 1 221 ? -17.645 14.448 -11.268 1.00 40.19 221 VAL A O 1
ATOM 1673 N N . THR A 1 222 ? -15.909 14.753 -9.860 1.00 41.19 222 THR A N 1
ATOM 1674 C CA . THR A 1 222 ? -16.189 13.604 -8.993 1.00 41.19 222 THR A CA 1
ATOM 1675 C C . THR A 1 222 ? -17.585 13.768 -8.396 1.00 41.19 222 THR A C 1
ATOM 1677 O O . THR A 1 222 ? -17.838 14.733 -7.680 1.00 41.19 222 THR A O 1
ATOM 1680 N N . VAL A 1 223 ? -18.486 12.838 -8.697 1.00 45.75 223 VAL A N 1
ATOM 1681 C CA . VAL A 1 223 ? -19.782 12.721 -8.022 1.00 45.75 223 VAL A CA 1
ATOM 1682 C C . VAL A 1 223 ? -19.670 11.571 -7.030 1.00 45.75 223 VAL A C 1
ATOM 1684 O O . VAL A 1 223 ? -19.389 10.436 -7.421 1.00 45.75 223 VAL A O 1
ATOM 1687 N N . GLY A 1 224 ? -19.777 11.912 -5.749 1.00 36.28 224 GLY A N 1
ATOM 1688 C CA . GLY A 1 224 ? -19.840 10.988 -4.618 1.00 36.28 224 GLY A CA 1
ATOM 1689 C C . GLY A 1 224 ? -21.225 11.001 -4.003 1.00 36.28 224 GLY A C 1
ATOM 1690 O O . GLY A 1 224 ? -21.899 12.049 -4.130 1.00 36.28 224 GLY A O 1
#

Sequence (224 aa):
FADLGILPTLVPQLEKTQGWVNMDVKLDGTLAAPKVRGLIRVRNAALELPDFGLELKKLNATVRDFGDDSLKMQVNVESGEKGQLKLNGKAKFLSATDWKVDLKIAGKNFEVVNMPEAWALISPNLKVSMAPDHIDVTGEVTLPEVALKLPESTNSAVGVSEDVVIVNPKEPVEEKKKVSEKMAISSKVKIILGDNVTFDGAGFKSRFGGAVIASNQPGKVTVG

Organism: NCBI:txid1003181

pLDDT: mean 80.02, std 20.34, range [29.41, 98.69]

Foldseek 3Di:
DDFCCCVCVVPVQKPPKGFDKDWDWDWDDDLFAIAIATKIWTAFIWIARVVQRKIKTGWIKMWGDDDQQKIWIWIWIAIDPGKIKIKTKMKHDPTPQWIKMKMWIFIDQHWRHDDPFKTWGKGWGWIWMDTNQEIEIEGEIETQAMEGEDPPVVPPDDDPDPDPDPDDDDDDDDDDPPPDPGYWYWYWYKYFYHFHHWYYYPNDIDTDGGIDIFTDGGPDDTDD

InterPro domains:
  IPR007452 Translocation and assembly module TamB, C-terminal domain [PF04357] (79-213)